Protein AF-A0A355C3H7-F1 (afdb_monomer)

Nearest PDB structures (foldseek):
  3t1u-assembly1_A  TM=9.530E-01  e=1.762E-12  Azotobacter vinelandii DJ
  7n3j-assembly1_A  TM=9.472E-01  e=4.004E-12  Escherichia coli K-12
  7rfd-assembly1_A  TM=9.559E-01  e=1.294E-11  Escherichia coli
  1vai-assembly2_B  TM=9.178E-01  e=6.788E-12  Escherichia coli
  8vri-assembly2_B  TM=9.455E-01  e=2.193E-11  Escherichia coli

pLDDT: mean 81.81, std 22.58, range [31.83, 98.75]

Foldseek 3Di:
DDDDDDDDDDDDDDDDDDDDDDDDDDDDDDDDDDDDDDDDDPPPDDPDPDPDPPDPPDWVVNVDPDDDFPDWDWDQDPVGIDIAGHRCVLVVQQVVQQVVCVVVCQQPQKDQPDDDPQFKTKIFAAHPVRDGGDWDQFTAARLQSPDFLAAQHKWFDADPDRRGTTGMMIGTNHGCRVPAHWDADPVGIDRHID

Solvent-accessible surface area (backbone atoms only — not comparable to full-atom values): 12604 Å² total; per-residue (Å²): 138,91,85,79,90,84,86,86,79,88,86,87,86,88,88,88,86,93,83,89,87,91,85,87,87,86,90,86,85,90,87,83,89,81,88,79,78,90,74,79,71,76,78,74,74,74,76,74,77,74,80,75,77,75,75,76,77,85,49,75,52,77,74,48,90,72,75,79,61,70,47,75,47,77,50,80,50,102,88,50,74,44,80,45,76,35,48,38,87,57,30,49,66,57,44,52,50,52,50,51,40,54,76,70,50,60,50,62,71,38,33,73,81,41,77,44,88,83,44,36,42,29,28,44,40,26,33,83,87,70,44,74,58,91,70,71,81,54,43,75,66,48,23,84,53,80,52,65,26,25,40,77,36,66,25,62,37,60,61,93,52,69,54,45,22,55,61,28,32,32,36,25,65,30,73,36,43,97,77,34,31,45,48,76,53,100,90,47,74,44,83,25,41,62

Sequence (194 aa):
MFLMRKTVTAALAALTLAACGGKPQAPDEGAPAVEPAAAEKPAAATPEPAPEPLPPPPTRADEFDWPQPTDAVRIATSKGEMIVELYGSKAPKSVANFLQYAADGHYDRTIFHRVVDGFVIQGGGYGVAFNERPTRPPVAYEGDNGLPNYRTTLAMARMRDPNSAAAQWYVNLRDNDESLDHYENDLGPRYGYT

Secondary structure (DSSP, 8-state):
--------------------------------------------PPPPPPPPPPPPPPPHHHHS-PPPPSEEEEEEETTEEEEEEE-TTT-HHHHHHHHHHHHTTTTTTEE--EEETTTEEEESSEETTSPBPPPPSPPPP-TTSS----TT-EEE---SSGGG--S-EEEESS--HHHHS-EEETTEEEP---

Mean predicted aligned error: 14.05 Å

Structure (mmCIF, N/CA/C/O backbone):
data_AF-A0A355C3H7-F1
#
_entry.id   AF-A0A355C3H7-F1
#
loop_
_atom_site.group_PDB
_atom_site.id
_atom_site.type_symbol
_atom_site.label_atom_id
_atom_site.label_alt_id
_atom_site.label_comp_id
_atom_site.label_asym_id
_atom_site.label_entity_id
_atom_site.label_seq_id
_atom_site.pdbx_PDB_ins_code
_atom_site.Cartn_x
_atom_site.Cartn_y
_atom_site.Cartn_z
_atom_site.occupancy
_atom_site.B_iso_or_equiv
_atom_site.auth_seq_id
_atom_site.auth_comp_id
_atom_site.auth_asym_id
_atom_site.auth_atom_id
_atom_site.pdbx_PDB_model_num
ATOM 1 N N . MET A 1 1 ? -5.774 -51.981 -31.016 1.00 46.91 1 MET A N 1
ATOM 2 C CA . MET A 1 1 ? -5.579 -52.801 -29.803 1.00 46.91 1 MET A CA 1
ATOM 3 C C . MET A 1 1 ? -6.723 -52.474 -28.851 1.00 46.91 1 MET A C 1
ATOM 5 O O . MET A 1 1 ? -6.777 -51.375 -28.321 1.00 46.91 1 MET A O 1
ATOM 9 N N . PHE A 1 2 ? -7.720 -53.358 -28.809 1.00 42.75 2 PHE A N 1
ATOM 10 C CA . PHE A 1 2 ? -8.944 -53.270 -28.001 1.00 42.75 2 PHE A CA 1
ATOM 11 C C . PHE A 1 2 ? -8.645 -53.677 -26.550 1.00 42.75 2 PHE A C 1
ATOM 13 O O . PHE A 1 2 ? -7.984 -54.695 -26.382 1.00 42.75 2 PHE A O 1
ATOM 20 N N . LEU A 1 3 ? -9.158 -52.946 -25.550 1.00 40.94 3 LEU A N 1
ATOM 21 C CA . LEU A 1 3 ? -9.518 -53.402 -24.183 1.00 40.94 3 LEU A CA 1
ATOM 22 C C . LEU A 1 3 ? -9.837 -52.152 -23.334 1.00 40.94 3 LEU A C 1
ATOM 24 O O . LEU A 1 3 ? -9.088 -51.191 -23.395 1.00 40.94 3 LEU A O 1
ATOM 28 N N . MET A 1 4 ? -10.829 -52.050 -22.453 1.00 42.44 4 MET A N 1
ATOM 29 C CA . MET A 1 4 ? -12.080 -52.758 -22.170 1.00 42.44 4 MET A CA 1
ATOM 30 C C . MET A 1 4 ? -12.761 -51.889 -21.101 1.00 42.44 4 MET A C 1
ATOM 32 O O . MET A 1 4 ? -12.111 -51.441 -20.157 1.00 42.44 4 MET A O 1
ATOM 36 N N . ARG A 1 5 ? -14.058 -51.621 -21.253 1.00 47.06 5 ARG A N 1
ATOM 37 C CA . ARG A 1 5 ? -14.877 -50.924 -20.251 1.00 47.06 5 ARG A CA 1
ATOM 38 C C . ARG A 1 5 ? -15.077 -51.839 -19.036 1.00 47.06 5 ARG A C 1
ATOM 40 O O . ARG A 1 5 ? -15.365 -53.018 -19.221 1.00 47.06 5 ARG A O 1
ATOM 47 N N . LYS A 1 6 ? -14.994 -51.301 -17.816 1.00 45.53 6 LYS A N 1
ATOM 48 C CA . LYS A 1 6 ? -15.500 -51.966 -16.603 1.00 45.53 6 LYS A CA 1
ATOM 49 C C . LYS A 1 6 ? -16.709 -51.204 -16.066 1.00 45.53 6 LYS A C 1
ATOM 51 O O . LYS A 1 6 ? -16.579 -50.142 -15.472 1.00 45.53 6 LYS A O 1
ATOM 56 N N . THR A 1 7 ? -17.880 -51.769 -16.325 1.00 44.38 7 THR A N 1
ATOM 57 C CA . THR A 1 7 ? -19.150 -51.520 -15.638 1.00 44.38 7 THR A CA 1
ATOM 58 C C . THR A 1 7 ? -19.185 -52.325 -14.338 1.00 44.38 7 THR A C 1
ATOM 60 O O . THR A 1 7 ? -18.804 -53.495 -14.349 1.00 44.38 7 THR A O 1
ATOM 63 N N . VAL A 1 8 ? -19.683 -51.743 -13.246 1.00 44.56 8 VAL A N 1
ATOM 64 C CA . VAL A 1 8 ? -20.106 -52.489 -12.049 1.00 44.56 8 VAL A CA 1
ATOM 65 C C . VAL A 1 8 ? -21.523 -52.046 -11.703 1.00 44.56 8 VAL A C 1
ATOM 67 O O . VAL A 1 8 ? -21.792 -50.857 -11.553 1.00 44.56 8 VAL A O 1
ATOM 70 N N . THR A 1 9 ? -22.423 -53.023 -11.631 1.00 35.91 9 THR A N 1
ATOM 71 C CA . THR A 1 9 ? -23.860 -52.874 -11.397 1.00 35.91 9 THR A CA 1
ATOM 72 C C . THR A 1 9 ? -24.225 -53.481 -10.039 1.00 35.91 9 THR A C 1
ATOM 74 O O . THR A 1 9 ? -23.781 -54.579 -9.732 1.00 35.91 9 THR A O 1
ATOM 77 N N . ALA A 1 10 ? -25.031 -52.721 -9.289 1.00 38.25 10 ALA A N 1
ATOM 78 C CA . ALA A 1 10 ? -26.052 -53.040 -8.276 1.00 38.25 10 ALA A CA 1
ATOM 79 C C . ALA A 1 10 ? -25.909 -54.224 -7.290 1.00 38.25 10 ALA A C 1
ATOM 81 O O . ALA A 1 10 ? -25.751 -55.376 -7.679 1.00 38.25 10 ALA A O 1
ATOM 82 N N . ALA A 1 11 ? -26.253 -53.946 -6.025 1.00 39.94 11 ALA A N 1
ATOM 83 C CA . ALA A 1 11 ? -27.058 -54.851 -5.203 1.00 39.94 11 ALA A CA 1
ATOM 84 C C . ALA A 1 11 ? -27.989 -54.043 -4.277 1.00 39.94 11 ALA A C 1
ATOM 86 O O . ALA A 1 11 ? -27.548 -53.187 -3.513 1.00 39.94 11 ALA A O 1
ATOM 87 N N . LEU A 1 12 ? -29.287 -54.319 -4.406 1.00 38.31 12 LEU A N 1
ATOM 88 C CA . LEU A 1 12 ? -30.413 -53.811 -3.626 1.00 38.31 12 LEU A CA 1
ATOM 89 C C . LEU A 1 12 ? -30.754 -54.858 -2.554 1.00 38.31 12 LEU A C 1
ATOM 91 O O . LEU A 1 12 ? -30.849 -56.038 -2.885 1.00 38.31 12 LEU A O 1
ATOM 95 N N . ALA A 1 13 ? -30.997 -54.448 -1.309 1.00 42.44 13 ALA A N 1
ATOM 96 C CA . ALA A 1 13 ? -31.642 -55.299 -0.311 1.00 42.44 13 ALA A CA 1
ATOM 97 C C . ALA A 1 13 ? -32.608 -54.459 0.533 1.00 42.44 13 ALA A C 1
ATOM 99 O O . ALA A 1 13 ? -32.196 -53.579 1.285 1.00 42.44 13 ALA A O 1
ATOM 100 N N . ALA A 1 14 ? -33.900 -54.733 0.365 1.00 43.31 14 ALA A N 1
ATOM 101 C CA . ALA A 1 14 ? -34.984 -54.252 1.207 1.00 43.31 14 ALA A CA 1
ATOM 102 C C . ALA A 1 14 ? -35.377 -55.364 2.190 1.00 43.31 14 ALA A C 1
ATOM 104 O O . ALA A 1 14 ? -35.464 -56.526 1.795 1.00 43.31 14 ALA A O 1
ATOM 105 N N . LEU A 1 15 ? -35.660 -55.003 3.442 1.00 43.44 15 LEU A N 1
ATOM 106 C CA . LEU A 1 15 ? -36.362 -55.862 4.392 1.00 43.44 15 LEU A CA 1
ATOM 107 C C . LEU A 1 15 ? -37.340 -55.005 5.206 1.00 43.44 15 LEU A C 1
ATOM 109 O O . LEU A 1 15 ? -36.946 -54.034 5.849 1.00 43.44 15 LEU A O 1
ATOM 113 N N . THR A 1 16 ? -38.619 -55.360 5.135 1.00 45.47 16 THR A N 1
ATOM 114 C CA . THR A 1 16 ? -39.752 -54.779 5.868 1.00 45.47 16 THR A CA 1
ATOM 115 C C . THR A 1 16 ? -40.322 -55.804 6.852 1.00 45.47 16 THR A C 1
ATOM 117 O O . THR A 1 16 ? -40.340 -56.988 6.539 1.00 45.47 16 THR A O 1
ATOM 120 N N . LEU A 1 17 ? -40.813 -55.333 8.010 1.00 38.81 17 LEU A N 1
ATOM 121 C CA . LEU A 1 17 ? -42.005 -55.773 8.781 1.00 38.81 17 LEU A CA 1
ATOM 122 C C . LEU A 1 17 ? -42.048 -54.885 10.057 1.00 38.81 17 LEU A C 1
ATOM 124 O O . LEU A 1 17 ? -41.058 -54.835 10.774 1.00 38.81 17 LEU A O 1
ATOM 128 N N . ALA A 1 18 ? -43.001 -53.970 10.280 1.00 42.97 18 ALA A N 1
ATOM 129 C CA . ALA A 1 18 ? -44.438 -54.082 10.600 1.00 42.97 18 ALA A CA 1
ATOM 130 C C . ALA A 1 18 ? -44.723 -53.956 12.117 1.00 42.97 18 ALA A C 1
ATOM 132 O O . ALA A 1 18 ? -44.302 -54.812 12.885 1.00 42.97 18 ALA A O 1
ATOM 133 N N . ALA A 1 19 ? -45.501 -52.938 12.524 1.00 35.28 19 ALA A N 1
ATOM 134 C CA . ALA A 1 19 ? -46.391 -52.983 13.696 1.00 35.28 19 ALA A CA 1
ATOM 135 C C . ALA A 1 19 ? -47.447 -51.848 13.671 1.00 35.28 19 ALA A C 1
ATOM 137 O O . ALA A 1 19 ? -47.130 -50.688 13.420 1.00 35.28 19 ALA A O 1
ATOM 138 N N . CYS A 1 20 ? -48.700 -52.251 13.913 1.00 35.78 20 CYS A N 1
ATOM 139 C CA . CYS A 1 20 ? -49.975 -51.515 14.010 1.00 35.78 20 CYS A CA 1
ATOM 140 C C . CYS A 1 20 ? -50.008 -50.537 15.212 1.00 35.78 20 CYS A C 1
ATOM 142 O O . CYS A 1 20 ? -49.194 -50.684 16.110 1.00 35.78 20 CYS A O 1
ATOM 144 N N . GLY A 1 21 ? -50.908 -49.566 15.407 1.00 33.75 21 GLY A N 1
ATOM 145 C CA . GLY A 1 21 ? -52.188 -49.163 14.816 1.00 33.75 21 GLY A CA 1
ATOM 146 C C . GLY A 1 21 ? -52.874 -48.146 15.767 1.00 33.75 21 GLY A C 1
ATOM 147 O O . GLY A 1 21 ? -52.474 -48.041 16.924 1.00 33.75 21 GLY A O 1
ATOM 148 N N . GLY A 1 22 ? -53.896 -47.411 15.298 1.00 32.53 22 GLY A N 1
ATOM 149 C CA . GLY A 1 22 ? -54.832 -46.650 16.156 1.00 32.53 22 GLY A CA 1
ATOM 150 C C . GLY A 1 22 ? -55.165 -45.210 15.712 1.00 32.53 22 GLY A C 1
ATOM 151 O O . GLY A 1 22 ? -54.348 -44.305 15.831 1.00 32.53 22 GLY A O 1
ATOM 152 N N . LYS A 1 23 ? -56.399 -44.993 15.245 1.00 33.97 23 LYS A N 1
ATOM 153 C CA . LYS A 1 23 ? -57.114 -43.712 15.018 1.00 33.97 23 LYS A CA 1
ATOM 154 C C . LYS A 1 23 ? -58.618 -43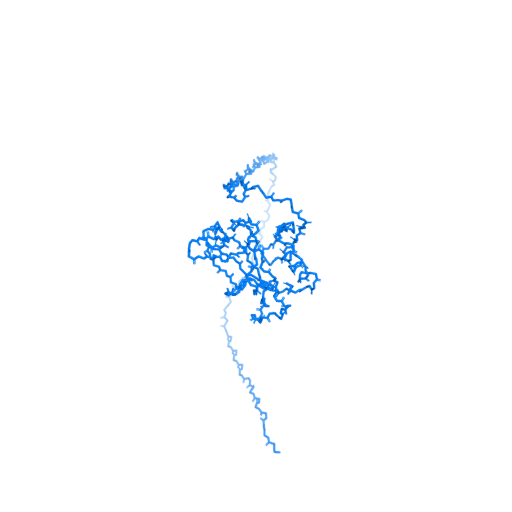.998 15.268 1.00 33.97 23 LYS A C 1
ATOM 156 O O . LYS A 1 23 ? -58.989 -45.166 15.167 1.00 33.97 23 LYS A O 1
ATOM 161 N N . PRO A 1 24 ? -59.521 -43.002 15.337 1.00 46.09 24 PRO A N 1
ATOM 162 C CA . PRO A 1 24 ? -59.685 -41.905 16.304 1.00 46.09 24 PRO A CA 1
ATOM 163 C C . PRO A 1 24 ? -61.119 -41.920 16.916 1.00 46.09 24 PRO A C 1
ATOM 165 O O . PRO A 1 24 ? -61.978 -42.652 16.429 1.00 46.09 24 PRO A O 1
ATOM 168 N N . GLN A 1 25 ? -61.441 -41.087 17.918 1.00 31.83 25 GLN A N 1
ATOM 169 C CA . GLN A 1 25 ? -62.851 -40.893 18.314 1.00 31.83 25 GLN A CA 1
ATOM 170 C C . GLN A 1 25 ? -63.147 -39.516 18.946 1.00 31.83 25 GLN A C 1
ATOM 172 O O . GLN A 1 25 ? -62.421 -39.061 19.824 1.00 31.83 25 GLN A O 1
ATOM 177 N N . ALA A 1 26 ? -64.235 -38.896 18.477 1.00 39.75 26 ALA A N 1
ATOM 178 C CA . ALA A 1 26 ? -65.083 -37.859 19.102 1.00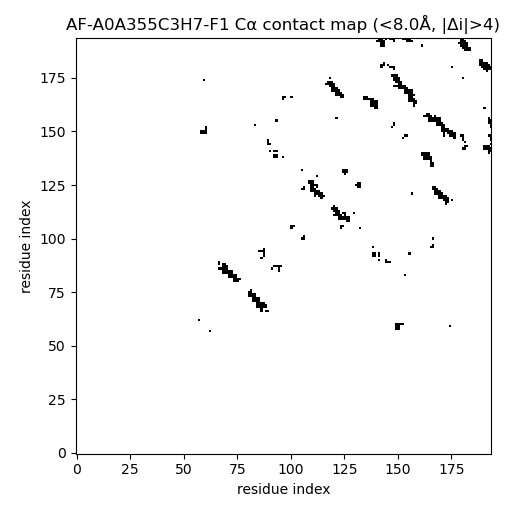 39.75 26 ALA A CA 1
ATOM 179 C C . ALA A 1 26 ? -66.531 -38.438 19.120 1.00 39.75 26 ALA A C 1
ATOM 181 O O . ALA A 1 26 ? -66.724 -39.419 18.385 1.00 39.75 26 ALA A O 1
ATOM 182 N N . PRO A 1 27 ? -67.532 -37.977 19.918 1.00 52.53 27 PRO A N 1
ATOM 183 C CA . PRO A 1 27 ? -68.096 -36.603 20.047 1.00 52.53 27 PRO A CA 1
ATOM 184 C C . PRO A 1 27 ? -68.345 -36.215 21.549 1.00 52.53 27 PRO A C 1
ATOM 186 O O . PRO A 1 27 ? -67.882 -36.954 22.408 1.00 52.53 27 PRO A O 1
ATOM 189 N N . ASP A 1 28 ? -68.926 -35.097 22.023 1.00 37.41 28 ASP A N 1
ATOM 190 C CA . ASP A 1 28 ? -70.215 -34.443 21.719 1.00 37.41 28 ASP A CA 1
ATOM 191 C C . ASP A 1 28 ? -70.418 -33.118 22.533 1.00 37.41 28 ASP A C 1
ATOM 193 O O . ASP A 1 28 ? -69.716 -32.858 23.509 1.00 37.41 28 ASP A O 1
ATOM 197 N N . GLU A 1 29 ? -71.385 -32.324 22.065 1.00 36.28 29 GLU A N 1
ATOM 198 C CA . GLU A 1 29 ? -72.060 -31.051 22.419 1.00 36.28 29 GLU A CA 1
ATOM 199 C C . GLU A 1 29 ? -72.005 -30.359 23.822 1.00 36.28 29 GLU A C 1
ATOM 201 O O . GLU A 1 29 ? -72.301 -30.938 24.860 1.00 36.28 29 GLU A O 1
ATOM 206 N N . GLY A 1 30 ? -71.808 -29.019 23.800 1.00 36.41 30 GLY A N 1
ATOM 207 C CA . GLY A 1 30 ? -72.821 -28.007 24.199 1.00 36.41 30 GLY A CA 1
ATOM 208 C C . GLY A 1 30 ? -72.931 -27.463 25.647 1.00 36.41 30 GLY A C 1
ATOM 209 O O . GLY A 1 30 ? -73.524 -28.112 26.497 1.00 36.41 30 GLY A O 1
ATOM 210 N N . ALA A 1 31 ? -72.542 -26.189 25.877 1.00 43.34 31 ALA A N 1
ATOM 211 C CA . ALA A 1 31 ? -73.228 -25.196 26.751 1.00 43.34 31 ALA A CA 1
ATOM 212 C C . ALA A 1 31 ? -72.600 -23.769 26.629 1.00 43.34 31 ALA A C 1
ATOM 214 O O . ALA A 1 31 ? -71.437 -23.670 26.238 1.00 43.34 31 ALA A O 1
ATOM 215 N N . PRO A 1 32 ? -73.334 -22.661 26.910 1.00 47.03 32 PRO A N 1
ATOM 216 C CA . PRO A 1 32 ? -73.099 -21.352 26.282 1.00 47.03 32 PRO A CA 1
ATOM 217 C C . PRO A 1 32 ? -72.370 -20.279 27.128 1.00 47.03 32 PRO A C 1
ATOM 219 O O . PRO A 1 32 ? -72.363 -20.317 28.352 1.00 47.03 32 PRO A O 1
ATOM 222 N N . ALA A 1 33 ? -71.834 -19.294 26.391 1.00 47.22 33 ALA A N 1
ATOM 223 C CA . ALA A 1 33 ? -71.613 -17.864 26.670 1.00 47.22 33 ALA A CA 1
ATOM 224 C C . ALA A 1 33 ? -71.171 -17.388 28.071 1.00 47.22 33 ALA A C 1
ATOM 226 O O . ALA A 1 33 ? -71.986 -17.297 28.982 1.00 47.22 33 ALA A O 1
ATOM 227 N N . VAL A 1 34 ? -69.949 -16.837 28.142 1.00 43.94 34 VAL A N 1
ATOM 228 C CA . VAL A 1 34 ? -69.668 -15.585 28.872 1.00 43.94 34 VAL A CA 1
ATOM 229 C C . VAL A 1 34 ? -68.579 -14.823 28.111 1.00 43.94 34 VAL A C 1
ATOM 231 O O . VAL A 1 34 ? -67.447 -15.288 28.009 1.00 43.94 34 VAL A O 1
ATOM 234 N N . GLU A 1 35 ? -68.913 -13.656 27.570 1.00 51.81 35 GLU A N 1
ATOM 235 C CA . GLU A 1 35 ? -67.919 -12.654 27.182 1.00 51.81 35 GLU A CA 1
ATOM 236 C C . GLU A 1 35 ? -67.604 -11.823 28.434 1.00 51.81 35 GLU A C 1
ATOM 238 O O . GLU A 1 35 ? -68.534 -11.352 29.098 1.00 51.81 35 GLU A O 1
ATOM 243 N N . PRO A 1 36 ? -66.324 -11.639 28.791 1.00 43.66 36 PRO A N 1
ATOM 244 C CA . PRO A 1 36 ? -65.980 -10.344 29.347 1.00 43.66 36 PRO A CA 1
ATOM 245 C C . PRO A 1 36 ? -64.686 -9.774 28.767 1.00 43.66 36 PRO A C 1
ATOM 247 O O . PRO A 1 36 ? -63.656 -10.436 28.694 1.00 43.66 36 PRO A O 1
ATOM 250 N N . ALA A 1 37 ? -64.800 -8.486 28.452 1.00 43.62 37 ALA A N 1
ATOM 251 C CA . ALA A 1 37 ? -63.790 -7.445 28.559 1.00 43.62 37 ALA A CA 1
ATOM 252 C C . ALA A 1 37 ? -62.426 -7.724 27.914 1.00 43.62 37 ALA A C 1
ATOM 254 O O . ALA A 1 37 ? -61.570 -8.429 28.446 1.00 43.62 37 ALA A O 1
ATOM 255 N N . ALA A 1 38 ? -62.195 -7.017 26.806 1.00 49.88 38 ALA A N 1
ATOM 256 C CA . ALA A 1 38 ? -60.873 -6.719 26.286 1.00 49.88 38 ALA A CA 1
ATOM 257 C C . ALA A 1 38 ? -59.935 -6.273 27.422 1.00 49.88 38 ALA A C 1
ATOM 259 O O . ALA A 1 38 ? -60.038 -5.161 27.940 1.00 49.88 38 ALA A O 1
ATOM 260 N N . ALA A 1 39 ? -59.015 -7.156 27.802 1.00 47.72 39 ALA A N 1
ATOM 261 C CA . ALA A 1 39 ? -57.828 -6.774 28.537 1.00 47.72 39 ALA A CA 1
ATOM 262 C C . ALA A 1 39 ? -56.899 -6.075 27.543 1.00 47.72 39 ALA A C 1
ATOM 264 O O . ALA A 1 39 ? -56.347 -6.700 26.633 1.00 47.72 39 ALA A O 1
ATOM 265 N N . GLU A 1 40 ? -56.763 -4.763 27.695 1.00 47.53 40 GLU A N 1
ATOM 266 C CA . GLU A 1 40 ? -55.748 -3.991 26.999 1.00 47.53 40 GLU A CA 1
ATOM 267 C C . GLU A 1 40 ? -54.378 -4.558 27.399 1.00 47.53 40 GLU A C 1
ATOM 269 O O . GLU A 1 40 ? -53.976 -4.538 28.565 1.00 47.53 40 GLU A O 1
ATOM 274 N N . LYS A 1 41 ? -53.699 -5.174 26.426 1.00 48.81 41 LYS A N 1
ATOM 275 C CA . LYS A 1 41 ? -52.342 -5.701 26.572 1.00 48.81 41 LYS A CA 1
ATOM 276 C C . LYS A 1 41 ? -51.463 -4.564 27.114 1.00 48.81 41 LYS A C 1
ATOM 278 O O . LYS A 1 41 ? -51.485 -3.492 26.509 1.00 48.81 41 LYS A O 1
ATOM 283 N N . PRO A 1 42 ? -50.676 -4.764 28.189 1.00 50.16 42 PRO A N 1
ATOM 284 C CA . PRO A 1 42 ? -49.760 -3.728 28.633 1.00 50.16 42 PRO A CA 1
ATOM 285 C C . PRO A 1 42 ? -48.862 -3.379 27.451 1.00 50.16 42 PRO A C 1
ATOM 287 O O . PRO A 1 42 ? -48.289 -4.280 26.827 1.00 50.16 42 PRO A O 1
ATOM 290 N N . ALA A 1 43 ? -48.802 -2.090 27.110 1.00 56.56 43 ALA A N 1
ATOM 291 C CA . ALA A 1 43 ? -47.865 -1.584 26.127 1.00 56.56 43 ALA A CA 1
ATOM 292 C C . ALA A 1 43 ? -46.488 -2.127 26.510 1.00 56.56 43 ALA A C 1
ATOM 294 O O . ALA A 1 43 ?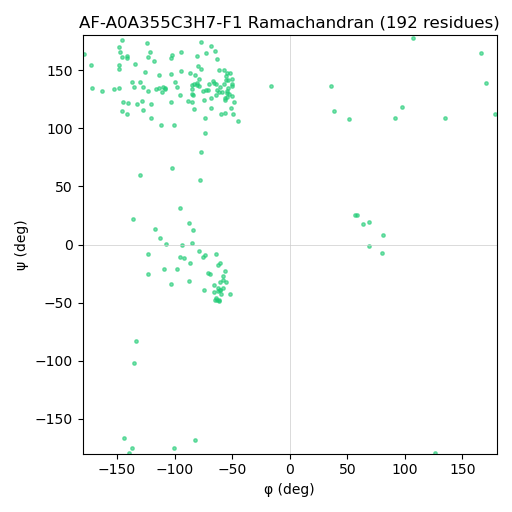 -45.965 -1.824 27.583 1.00 56.56 43 ALA A O 1
ATOM 295 N N . ALA A 1 44 ? -45.958 -3.014 25.667 1.00 56.69 44 ALA A N 1
ATOM 296 C CA . ALA A 1 44 ? -44.598 -3.481 25.807 1.00 56.69 44 ALA A CA 1
ATOM 297 C C . ALA A 1 44 ? -43.736 -2.223 25.792 1.00 56.69 44 ALA A C 1
ATOM 299 O O . ALA A 1 44 ? -43.723 -1.505 24.792 1.00 56.69 44 ALA A O 1
ATOM 300 N N . ALA A 1 45 ? -43.095 -1.928 26.922 1.00 57.41 45 ALA A N 1
ATOM 301 C CA . ALA A 1 45 ? -42.054 -0.927 26.961 1.00 57.41 45 ALA A CA 1
ATOM 302 C C . ALA A 1 45 ? -41.082 -1.287 25.839 1.00 57.41 45 ALA A C 1
ATOM 304 O O . ALA A 1 45 ? -40.546 -2.400 25.809 1.00 57.41 45 ALA A O 1
ATOM 305 N N . THR A 1 46 ? -40.944 -0.387 24.869 1.00 56.62 46 THR A N 1
ATOM 306 C CA . THR A 1 46 ? -39.906 -0.479 23.852 1.00 56.62 46 THR A CA 1
ATOM 307 C C . THR A 1 46 ? -38.601 -0.740 24.599 1.00 56.62 46 THR A C 1
ATOM 309 O O . THR A 1 46 ? -38.300 0.036 25.511 1.00 56.62 46 THR A O 1
ATOM 312 N N . PRO A 1 47 ? -37.865 -1.831 24.314 1.00 64.12 47 PRO A N 1
ATOM 313 C CA . PRO A 1 47 ? -36.572 -2.021 24.942 1.00 64.12 47 PRO A CA 1
ATOM 314 C C . PRO A 1 47 ? -35.743 -0.779 24.631 1.00 64.12 47 PRO A C 1
ATOM 316 O O . PRO A 1 47 ? -35.624 -0.381 23.469 1.00 64.12 47 PRO A O 1
ATOM 319 N N . GLU A 1 48 ? -35.253 -0.134 25.686 1.00 60.47 48 GLU A N 1
ATOM 320 C CA . GLU A 1 48 ? -34.279 0.938 25.568 1.00 60.47 48 GLU A CA 1
ATOM 321 C C . GLU A 1 48 ? -33.143 0.418 24.673 1.00 60.47 48 GLU A C 1
ATOM 323 O O . GLU A 1 48 ? -32.684 -0.714 24.887 1.00 60.47 48 GLU A O 1
ATOM 328 N N . PRO A 1 49 ? -32.758 1.149 23.610 1.00 69.88 49 PRO A N 1
ATOM 329 C CA . PRO A 1 49 ? -31.684 0.704 22.738 1.00 69.88 49 PRO A CA 1
ATOM 330 C C . PRO A 1 49 ? -30.456 0.433 23.606 1.00 69.88 49 PRO A C 1
ATOM 332 O O . PRO A 1 49 ? -30.097 1.251 24.453 1.00 69.88 49 PRO A O 1
ATOM 335 N N . ALA A 1 50 ? -29.849 -0.744 23.431 1.00 73.38 50 ALA A N 1
ATOM 336 C CA . ALA A 1 50 ? -28.607 -1.072 24.115 1.00 73.38 50 ALA A CA 1
ATOM 337 C C . ALA A 1 50 ? -27.608 0.081 23.899 1.00 73.38 50 ALA A C 1
ATOM 339 O O . ALA A 1 50 ? -27.552 0.602 22.781 1.00 73.38 50 ALA A O 1
ATOM 340 N N . PRO A 1 51 ? -26.851 0.494 24.933 1.00 73.56 51 PRO A N 1
ATOM 341 C CA . PRO A 1 51 ? -25.898 1.583 24.788 1.00 73.56 51 PRO A CA 1
ATOM 342 C C . PRO A 1 51 ? -24.960 1.257 23.627 1.00 73.56 51 PRO A C 1
ATOM 344 O O . PRO A 1 51 ? -24.396 0.158 23.577 1.00 73.56 51 PRO A O 1
ATOM 347 N N . GLU A 1 52 ? -24.839 2.185 22.677 1.00 73.75 52 GLU A N 1
ATOM 348 C CA . GLU A 1 52 ? -23.899 2.030 21.573 1.00 73.75 52 GLU A CA 1
ATOM 349 C C . GLU A 1 52 ? -22.504 1.765 22.160 1.00 73.75 52 GLU A C 1
ATOM 351 O O . GLU A 1 52 ? -22.122 2.411 23.146 1.00 73.75 52 GLU A O 1
ATOM 356 N N . PRO A 1 53 ? -21.753 0.781 21.630 1.00 78.75 53 PRO A N 1
ATOM 357 C CA . PRO A 1 53 ? -20.406 0.524 22.109 1.00 78.75 53 PRO A CA 1
ATOM 358 C C . PRO A 1 53 ? -19.605 1.821 22.015 1.00 78.75 53 PRO A C 1
ATOM 360 O O . PRO A 1 53 ? -19.652 2.504 20.991 1.00 78.75 53 PRO A O 1
ATOM 363 N N . LEU A 1 54 ? -18.896 2.161 23.097 1.00 70.19 54 LEU A N 1
ATOM 364 C CA . LEU A 1 54 ? -18.062 3.358 23.134 1.00 70.19 54 LEU A CA 1
ATOM 365 C C . LEU A 1 54 ? -17.166 3.385 21.890 1.00 70.19 54 LEU A C 1
ATOM 367 O O . LEU A 1 54 ? -16.612 2.334 21.534 1.00 70.19 54 LEU A O 1
ATOM 371 N N . PRO A 1 55 ? -17.016 4.550 21.232 1.00 73.31 55 PRO A N 1
ATOM 372 C CA . PRO A 1 55 ? -16.096 4.660 20.116 1.00 73.31 55 PRO A CA 1
ATOM 373 C C . PRO A 1 55 ? -14.714 4.177 20.577 1.00 73.31 55 PRO A C 1
ATOM 375 O O . PRO A 1 55 ? -14.338 4.409 21.735 1.00 73.31 55 PRO A O 1
ATOM 378 N N . PRO A 1 56 ? -13.965 3.464 19.719 1.00 72.62 56 PRO A N 1
ATOM 379 C CA . PRO A 1 56 ? -12.612 3.064 20.066 1.00 72.62 56 PRO A CA 1
ATOM 380 C C . PRO A 1 56 ? -11.797 4.308 20.456 1.00 72.62 56 PRO A C 1
ATOM 382 O O . PRO A 1 56 ? -12.061 5.394 19.932 1.00 72.62 56 PRO A O 1
ATOM 385 N N . PRO A 1 57 ? -10.828 4.179 21.381 1.00 76.12 57 PRO A N 1
ATOM 386 C CA . PRO A 1 57 ? -9.968 5.301 21.735 1.00 76.12 57 PRO A CA 1
ATOM 387 C C . PRO A 1 57 ? -9.282 5.851 20.473 1.00 76.12 57 PRO A C 1
ATOM 389 O O . PRO A 1 57 ? -8.958 5.050 19.585 1.00 76.12 57 PRO A O 1
ATOM 392 N N . PRO A 1 58 ? -9.056 7.178 20.394 1.00 78.12 58 PRO A N 1
ATOM 393 C CA . PRO A 1 58 ? -8.346 7.776 19.274 1.00 78.12 58 PRO A CA 1
ATOM 394 C C . PRO A 1 58 ? -6.974 7.117 19.116 1.00 78.12 58 PRO A C 1
ATOM 396 O O . PRO A 1 58 ? -6.310 6.736 20.084 1.00 78.12 58 PRO A O 1
ATOM 399 N N . THR A 1 59 ? -6.591 6.930 17.867 1.00 84.31 59 THR A N 1
ATOM 400 C CA . THR A 1 59 ? -5.322 6.360 17.428 1.00 84.31 59 THR A CA 1
ATOM 401 C C . THR A 1 59 ? -4.314 7.474 17.148 1.00 84.31 59 THR A C 1
ATOM 403 O O . THR A 1 59 ? -4.692 8.629 16.965 1.00 84.31 59 THR A O 1
ATOM 406 N N . ARG A 1 60 ? -3.021 7.142 17.025 1.00 91.38 60 ARG A N 1
ATOM 407 C CA . ARG A 1 60 ? -2.018 8.119 16.560 1.00 91.38 60 ARG A CA 1
ATOM 408 C C . ARG A 1 60 ? -2.338 8.690 15.178 1.00 91.38 60 ARG A C 1
ATOM 410 O O . ARG A 1 60 ? -1.939 9.811 14.882 1.00 91.38 60 ARG A O 1
ATOM 417 N N . ALA A 1 61 ? -3.061 7.940 14.345 1.00 90.25 61 ALA A N 1
ATOM 418 C CA . ALA A 1 61 ? -3.548 8.437 13.066 1.00 90.25 61 ALA A CA 1
ATOM 419 C C . ALA A 1 61 ? -4.582 9.559 13.242 1.00 90.25 61 ALA A C 1
ATOM 421 O O . ALA A 1 61 ? -4.555 10.501 12.463 1.00 90.25 61 ALA A O 1
ATOM 422 N N . ASP A 1 62 ? -5.429 9.517 14.273 1.00 89.56 62 ASP A N 1
ATOM 423 C CA . ASP A 1 62 ? -6.440 10.559 14.521 1.00 89.56 62 ASP A CA 1
ATOM 424 C C . ASP A 1 62 ? -5.823 11.884 15.001 1.00 89.56 62 ASP A C 1
ATOM 426 O O . ASP A 1 62 ? -6.412 12.949 14.828 1.00 89.56 62 ASP A O 1
ATOM 430 N N . GLU A 1 63 ? -4.630 11.828 15.596 1.00 91.81 63 GLU A N 1
ATOM 431 C CA . GLU A 1 63 ? -3.902 12.999 16.104 1.00 91.81 63 GLU A CA 1
ATOM 432 C C . GLU A 1 63 ? -2.874 13.557 15.104 1.00 91.81 63 GLU A C 1
ATOM 434 O O . GLU A 1 63 ? -2.320 14.637 15.320 1.00 91.81 63 GLU A O 1
ATOM 439 N N . PHE A 1 64 ? -2.586 12.828 14.023 1.00 94.06 64 PHE A N 1
ATOM 440 C CA . PHE A 1 64 ? -1.591 13.226 13.034 1.00 94.06 64 PHE A CA 1
ATOM 441 C C . PHE A 1 64 ? -2.153 14.261 12.051 1.00 94.06 64 PHE A C 1
ATOM 443 O O . PHE A 1 64 ? -3.264 14.122 11.542 1.00 94.06 64 PHE A O 1
ATOM 450 N N . ASP A 1 65 ? -1.357 15.286 11.740 1.00 95.31 65 ASP A N 1
ATOM 451 C CA . ASP A 1 65 ? -1.703 16.321 10.759 1.00 95.31 65 ASP A CA 1
ATOM 452 C C . ASP A 1 65 ? -1.520 15.787 9.327 1.00 95.31 65 ASP A C 1
ATOM 454 O O . ASP A 1 65 ? -0.491 15.994 8.674 1.00 95.31 65 ASP A O 1
ATOM 458 N N . TRP A 1 66 ? -2.502 15.011 8.859 1.00 94.81 66 TRP A N 1
ATOM 459 C CA . TRP A 1 66 ? -2.487 14.437 7.517 1.00 94.81 66 TRP A CA 1
ATOM 460 C C . TRP A 1 66 ? -2.572 15.529 6.440 1.00 94.81 66 TRP A C 1
ATOM 462 O O . TRP A 1 66 ? -3.366 16.469 6.552 1.00 94.81 66 TRP A O 1
ATOM 472 N N . PRO A 1 67 ? -1.806 15.405 5.338 1.00 95.75 67 PRO A N 1
ATOM 473 C CA . PRO A 1 67 ? -2.006 16.275 4.189 1.00 95.75 67 PRO A CA 1
ATOM 474 C C . PRO A 1 67 ? -3.404 16.050 3.604 1.00 95.75 67 PRO A C 1
ATOM 476 O O . PRO A 1 67 ? -4.007 14.995 3.773 1.00 95.75 67 PRO A O 1
ATOM 479 N N . GLN A 1 68 ? -3.909 17.022 2.847 1.00 96.56 68 GLN A N 1
ATOM 480 C CA . GLN A 1 68 ? -5.186 16.841 2.159 1.00 96.56 68 GLN A CA 1
ATOM 481 C C . GLN A 1 68 ? -5.096 15.676 1.154 1.00 96.56 68 GLN A C 1
ATOM 483 O O . GLN A 1 68 ? -4.138 15.639 0.365 1.00 96.56 68 GLN A O 1
ATOM 488 N N . PRO A 1 69 ? -6.059 14.737 1.163 1.00 97.19 69 PRO A N 1
ATOM 489 C CA . PRO A 1 69 ? -6.069 13.635 0.215 1.00 97.19 69 PRO A CA 1
ATOM 490 C C . PRO A 1 69 ? -6.305 14.157 -1.203 1.00 97.19 69 PRO A C 1
ATOM 492 O O . PRO A 1 69 ? -7.084 15.084 -1.425 1.00 97.19 69 PRO A O 1
ATOM 495 N N . THR A 1 70 ? -5.608 13.570 -2.174 1.00 97.81 70 THR A N 1
ATOM 496 C CA . THR A 1 70 ? -5.785 13.902 -3.596 1.00 97.81 70 THR A CA 1
ATOM 497 C C . THR A 1 70 ? -6.882 13.066 -4.231 1.00 97.81 70 THR A C 1
ATOM 499 O O . THR A 1 70 ? -7.573 13.541 -5.127 1.00 97.81 70 THR A O 1
ATOM 502 N N . ASP A 1 71 ? -7.050 11.834 -3.749 1.00 96.88 71 ASP A N 1
ATOM 503 C CA . ASP A 1 71 ? -7.974 10.847 -4.289 1.00 96.88 71 ASP A CA 1
ATOM 504 C C . ASP A 1 71 ? -8.553 9.993 -3.156 1.00 96.88 71 ASP A C 1
ATOM 506 O O . ASP A 1 71 ? -7.981 9.895 -2.070 1.00 96.88 71 ASP A O 1
ATOM 510 N N . ALA A 1 72 ? -9.672 9.326 -3.429 1.00 97.19 72 ALA A N 1
ATOM 511 C CA . ALA A 1 72 ? -10.233 8.308 -2.553 1.00 97.19 72 ALA A CA 1
ATOM 512 C C . ALA A 1 72 ? -10.697 7.107 -3.378 1.00 97.19 72 ALA A C 1
ATOM 514 O O . ALA A 1 72 ? -11.280 7.256 -4.455 1.00 97.19 72 ALA A O 1
ATOM 515 N N . VAL A 1 73 ? -10.457 5.905 -2.864 1.00 97.56 73 VAL A N 1
ATOM 516 C CA . VAL A 1 73 ? -10.833 4.646 -3.509 1.00 97.56 73 VAL A CA 1
ATOM 517 C C . VAL A 1 73 ? -11.666 3.790 -2.570 1.00 97.56 73 VAL A C 1
ATOM 519 O O . VAL A 1 73 ? -11.478 3.796 -1.356 1.00 97.56 73 VAL A O 1
ATOM 522 N N . ARG A 1 74 ? -12.576 3.003 -3.145 1.00 98.12 74 ARG A N 1
ATOM 523 C CA . ARG A 1 74 ? -13.329 1.986 -2.410 1.00 98.12 74 ARG A CA 1
ATOM 524 C C . ARG A 1 74 ? -12.764 0.607 -2.715 1.00 98.12 74 ARG A C 1
ATOM 526 O O . ARG A 1 74 ? -12.778 0.172 -3.864 1.00 98.12 74 ARG A O 1
ATOM 533 N N . ILE A 1 75 ? -12.343 -0.102 -1.675 1.00 97.88 75 ILE A N 1
ATOM 534 C CA . ILE A 1 75 ? -11.929 -1.502 -1.746 1.00 97.88 75 ILE A CA 1
ATOM 535 C C . ILE A 1 75 ? -13.092 -2.356 -1.239 1.00 97.88 75 ILE A C 1
ATOM 537 O O . ILE A 1 75 ? -13.344 -2.440 -0.036 1.00 97.88 75 ILE A O 1
ATOM 541 N N . ALA A 1 76 ? -13.821 -2.982 -2.163 1.00 98.06 76 ALA A N 1
ATOM 542 C CA . ALA A 1 76 ? -14.909 -3.896 -1.832 1.00 98.06 76 ALA A CA 1
ATOM 543 C C . ALA A 1 76 ? -14.362 -5.305 -1.572 1.00 98.06 76 ALA A C 1
ATOM 545 O O . ALA A 1 76 ? -13.716 -5.908 -2.431 1.00 98.06 76 ALA A O 1
ATOM 546 N N . THR A 1 77 ? -14.635 -5.849 -0.388 1.00 97.75 77 THR A N 1
ATOM 547 C CA . THR A 1 77 ? -14.191 -7.188 0.012 1.00 97.75 77 THR A CA 1
ATOM 548 C C . THR A 1 77 ? -15.383 -8.073 0.365 1.00 97.75 77 THR A C 1
ATOM 550 O O . THR A 1 77 ? -16.485 -7.601 0.637 1.00 97.75 77 THR A O 1
ATOM 553 N N . SER A 1 78 ? -15.151 -9.384 0.458 1.00 97.62 78 SER A N 1
ATOM 554 C CA . SER A 1 78 ? -16.159 -10.328 0.973 1.00 97.62 78 SER A CA 1
ATOM 555 C C . SER A 1 78 ? -16.540 -10.109 2.448 1.00 97.62 78 SER A C 1
ATOM 557 O O . SER A 1 78 ? -17.461 -10.759 2.940 1.00 97.62 78 SER A O 1
ATOM 559 N N . LYS A 1 79 ? -15.826 -9.233 3.167 1.00 97.00 79 LYS A N 1
ATOM 560 C CA . LYS A 1 79 ? -16.039 -8.913 4.586 1.00 97.00 79 LYS A CA 1
ATOM 561 C C . LYS A 1 79 ? -16.533 -7.485 4.817 1.00 97.00 79 LYS A C 1
ATOM 563 O O . LYS A 1 79 ? -16.664 -7.084 5.967 1.00 97.00 79 LYS A O 1
ATOM 568 N N . GLY A 1 80 ? -16.827 -6.746 3.751 1.00 97.31 80 GLY A N 1
ATOM 569 C CA . GLY A 1 80 ? -17.241 -5.351 3.819 1.00 97.31 80 GLY A CA 1
ATOM 570 C C . GLY A 1 80 ? -16.383 -4.455 2.941 1.00 97.31 80 GLY A C 1
ATOM 571 O O . GLY A 1 80 ? -15.472 -4.910 2.242 1.00 97.31 80 GLY A O 1
ATOM 572 N N . GLU A 1 81 ? -16.705 -3.173 2.969 1.00 96.94 81 GLU A N 1
ATOM 573 C CA . GLU A 1 81 ? -16.045 -2.152 2.168 1.00 96.94 81 GLU A CA 1
ATOM 574 C C . GLU A 1 81 ? -15.082 -1.340 3.029 1.00 96.94 81 GLU A C 1
ATOM 576 O O . GLU A 1 81 ? -15.334 -1.100 4.209 1.00 96.94 81 GLU A O 1
ATOM 581 N N . MET A 1 82 ? -13.983 -0.907 2.419 1.00 95.50 82 MET A N 1
ATOM 582 C CA . MET A 1 82 ? -13.046 0.039 3.013 1.00 95.50 82 MET A CA 1
ATOM 583 C C . MET A 1 82 ? -12.918 1.233 2.076 1.00 95.50 82 MET A C 1
ATOM 585 O O . MET A 1 82 ? -12.735 1.051 0.869 1.00 95.50 82 MET A O 1
ATOM 589 N N . ILE A 1 83 ? -13.015 2.439 2.624 1.00 97.38 83 ILE A N 1
ATOM 590 C CA . ILE A 1 83 ? -12.671 3.666 1.908 1.00 97.38 83 ILE A CA 1
ATOM 591 C C . ILE A 1 83 ? -11.234 4.008 2.272 1.00 97.38 83 ILE A C 1
ATOM 593 O O . ILE A 1 83 ? -10.887 4.019 3.450 1.00 97.38 83 ILE A O 1
ATOM 597 N N . VAL A 1 84 ? -10.405 4.232 1.260 1.00 97.06 84 VAL A N 1
ATOM 598 C CA . VAL A 1 84 ? -8.997 4.584 1.428 1.00 97.06 84 VAL A CA 1
ATOM 599 C C . VAL A 1 84 ? -8.768 5.934 0.778 1.00 97.06 84 VAL A C 1
ATOM 601 O O . VAL A 1 84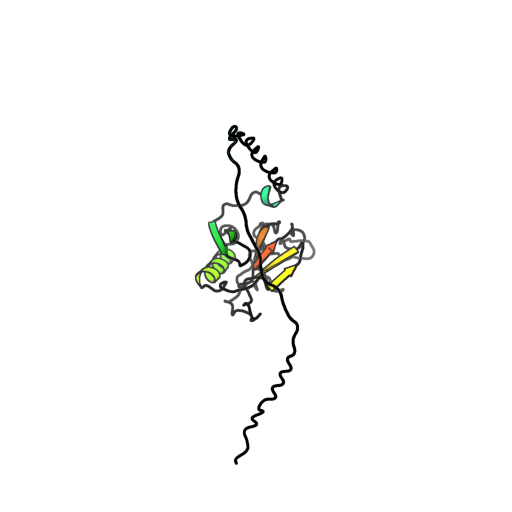 ? -8.995 6.100 -0.420 1.00 97.06 84 VAL A O 1
ATOM 604 N N . GLU A 1 85 ? -8.315 6.882 1.580 1.00 97.44 85 GLU A N 1
ATOM 605 C CA . GLU A 1 85 ? -7.848 8.184 1.127 1.00 97.44 85 GLU A CA 1
ATOM 606 C C . GLU A 1 85 ? -6.377 8.081 0.709 1.00 97.44 85 GLU A C 1
ATOM 608 O O . GLU A 1 85 ? -5.579 7.405 1.359 1.00 97.44 85 GLU A O 1
ATOM 613 N N . LEU A 1 86 ? -6.027 8.707 -0.414 1.00 98.06 86 LEU A N 1
ATOM 614 C CA . LEU A 1 86 ? -4.702 8.626 -1.020 1.00 98.06 86 LEU A CA 1
ATOM 615 C C . LEU A 1 86 ? -4.031 10.000 -1.011 1.00 98.06 86 LEU A C 1
ATOM 617 O O . LEU A 1 86 ? -4.616 11.006 -1.413 1.00 98.06 86 LEU A O 1
ATOM 621 N N . TYR A 1 87 ? -2.765 10.031 -0.604 1.00 97.69 87 TYR A N 1
ATOM 622 C CA . TYR A 1 87 ? -1.996 11.263 -0.424 1.00 97.69 87 TYR A CA 1
ATOM 623 C C . TYR A 1 87 ? -1.025 11.503 -1.588 1.00 97.69 87 TYR A C 1
ATOM 625 O O . TYR A 1 87 ? 0.196 11.490 -1.421 1.00 97.69 87 TYR A O 1
ATOM 633 N N . GLY A 1 88 ? -1.553 11.746 -2.793 1.00 97.44 88 GLY A N 1
ATOM 634 C CA . GLY A 1 88 ? -0.748 11.919 -4.010 1.00 97.44 88 GLY A CA 1
ATOM 635 C C . GLY A 1 88 ? 0.201 13.122 -3.984 1.00 97.44 88 GLY A C 1
ATOM 636 O O . GLY A 1 88 ? 1.173 13.151 -4.730 1.00 97.44 88 GLY A O 1
ATOM 637 N N . SER A 1 89 ? -0.016 14.092 -3.091 1.00 97.38 89 SER A N 1
ATOM 638 C CA . SER A 1 89 ? 0.921 15.199 -2.855 1.00 97.38 89 SER A CA 1
ATOM 639 C C . SER A 1 89 ? 2.222 14.756 -2.171 1.00 97.38 89 SER A C 1
ATOM 641 O O . SER A 1 89 ? 3.249 15.414 -2.332 1.00 97.38 89 SER A O 1
ATOM 643 N N . LYS A 1 90 ? 2.187 13.646 -1.421 1.00 97.44 90 LYS A N 1
ATOM 644 C CA . LYS A 1 90 ? 3.331 13.060 -0.706 1.00 97.44 90 LYS A CA 1
ATOM 645 C C . LYS A 1 90 ? 3.909 11.836 -1.411 1.00 97.44 90 LYS A C 1
ATOM 647 O O . LYS A 1 90 ? 5.120 11.654 -1.379 1.00 97.44 90 LYS A O 1
ATOM 652 N N . ALA A 1 91 ? 3.067 11.037 -2.065 1.00 97.69 91 ALA A N 1
ATOM 653 C CA . ALA A 1 91 ? 3.466 9.810 -2.754 1.00 97.69 91 ALA A CA 1
ATOM 654 C C . ALA A 1 91 ? 2.920 9.753 -4.200 1.00 97.69 91 ALA A C 1
ATOM 656 O O . ALA A 1 91 ? 2.126 8.866 -4.536 1.00 97.69 91 ALA A O 1
ATOM 657 N N . PRO A 1 92 ? 3.274 10.719 -5.073 1.00 98.00 92 PRO A N 1
ATOM 658 C CA . PRO A 1 92 ? 2.658 10.858 -6.393 1.00 98.00 92 PRO A CA 1
ATOM 659 C C . PRO A 1 92 ? 2.850 9.631 -7.288 1.00 98.00 92 PRO A C 1
ATOM 661 O O . PRO A 1 92 ? 1.923 9.247 -8.005 1.00 98.00 92 PRO A O 1
ATOM 664 N N . LYS A 1 93 ? 4.026 8.989 -7.265 1.00 98.25 93 LYS A N 1
ATOM 665 C CA . LYS A 1 93 ? 4.288 7.815 -8.114 1.00 98.25 93 LYS A CA 1
ATOM 666 C C . LYS A 1 93 ? 3.558 6.590 -7.578 1.00 98.25 93 LYS A C 1
ATOM 668 O O . LYS A 1 93 ? 3.011 5.818 -8.363 1.00 98.25 93 LYS A O 1
ATOM 673 N N . SER A 1 94 ? 3.522 6.433 -6.260 1.00 98.25 94 SER A N 1
ATOM 674 C CA . SER A 1 94 ? 2.857 5.326 -5.570 1.00 98.25 94 SER A CA 1
ATOM 675 C C . SER A 1 94 ? 1.350 5.365 -5.783 1.00 98.25 94 SER A C 1
ATOM 677 O O . SER A 1 94 ? 0.760 4.361 -6.182 1.00 98.25 94 SER A O 1
ATOM 679 N N . VAL A 1 95 ? 0.742 6.542 -5.603 1.00 98.38 95 VAL A N 1
ATOM 680 C CA . VAL A 1 95 ? -0.691 6.765 -5.826 1.00 98.38 95 VAL A CA 1
ATOM 681 C C . VAL A 1 95 ? -1.047 6.539 -7.291 1.00 98.38 95 VAL A C 1
ATOM 683 O O . VAL A 1 95 ? -1.961 5.766 -7.575 1.00 98.38 95 VAL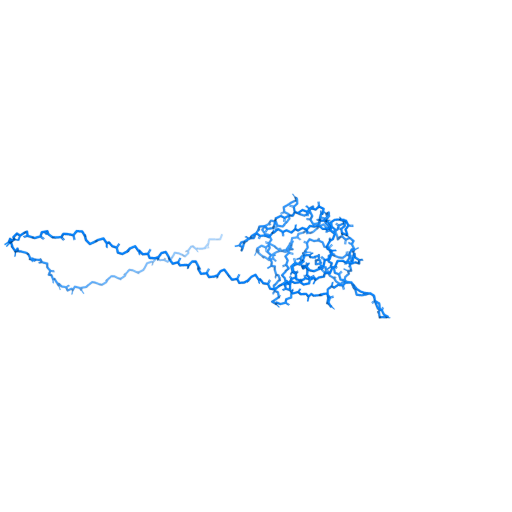 A O 1
ATOM 686 N N . ALA A 1 96 ? -0.284 7.104 -8.234 1.00 98.50 96 ALA A N 1
ATOM 687 C CA . ALA A 1 96 ? -0.513 6.870 -9.660 1.00 98.50 96 ALA A CA 1
ATOM 688 C C . ALA A 1 96 ? -0.398 5.380 -10.032 1.00 98.50 96 ALA A C 1
ATOM 690 O O . ALA A 1 96 ? -1.237 4.851 -10.763 1.00 98.50 96 ALA A O 1
ATOM 691 N N . ASN A 1 97 ? 0.605 4.679 -9.497 1.00 98.62 97 ASN A N 1
ATOM 692 C CA . ASN A 1 97 ? 0.786 3.243 -9.696 1.00 98.62 97 ASN A CA 1
ATOM 693 C C . ASN A 1 97 ? -0.402 2.435 -9.145 1.00 98.62 97 ASN A C 1
ATOM 695 O O . ASN A 1 97 ? -0.962 1.598 -9.857 1.00 98.62 97 ASN A O 1
ATOM 699 N N . PHE A 1 98 ? -0.820 2.706 -7.906 1.00 98.56 98 PHE A N 1
ATOM 700 C CA . PHE A 1 98 ? -1.942 2.022 -7.267 1.00 98.56 98 PHE A CA 1
ATOM 701 C C 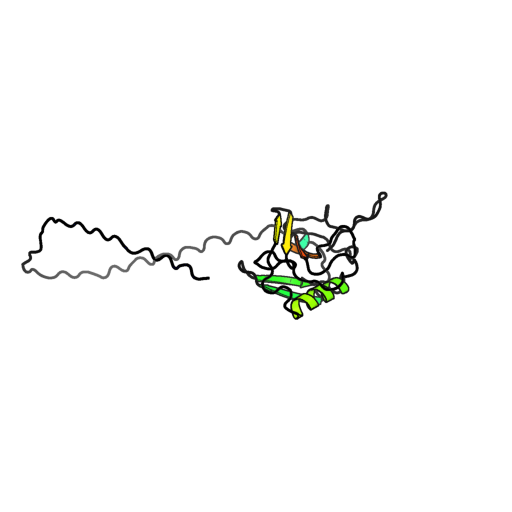. PHE A 1 98 ? -3.251 2.242 -8.038 1.00 98.56 98 PHE A C 1
ATOM 703 O O . PHE A 1 98 ? -3.955 1.276 -8.346 1.00 98.56 98 PHE A O 1
ATOM 710 N N . LEU A 1 99 ? -3.551 3.494 -8.397 1.00 98.50 99 LEU A N 1
ATOM 711 C CA . LEU A 1 99 ? -4.745 3.856 -9.159 1.00 98.50 99 LEU A CA 1
ATOM 712 C C . LEU A 1 99 ? -4.751 3.214 -10.544 1.00 98.50 99 LEU A C 1
ATOM 714 O O . LEU A 1 99 ? -5.797 2.748 -10.987 1.00 98.50 99 LEU A O 1
ATOM 718 N N . GLN A 1 100 ? -3.596 3.111 -11.207 1.00 98.62 100 GLN A N 1
ATOM 719 C CA . GLN A 1 100 ? -3.518 2.443 -12.502 1.00 98.62 100 GLN A CA 1
ATOM 720 C C . GLN A 1 100 ? -3.812 0.939 -12.395 1.00 98.62 100 GLN A C 1
ATOM 722 O O . GLN A 1 100 ? -4.519 0.394 -13.241 1.00 98.62 100 GLN A O 1
ATOM 727 N N . TYR A 1 101 ? -3.314 0.250 -11.362 1.00 98.75 101 TYR A N 1
ATOM 728 C CA . TYR A 1 101 ? -3.692 -1.150 -11.126 1.00 98.75 101 TYR A CA 1
ATOM 729 C C . TYR A 1 101 ? -5.190 -1.305 -10.849 1.00 98.75 101 TYR A C 1
ATOM 731 O O . TYR A 1 101 ? -5.805 -2.248 -11.352 1.00 98.75 101 TYR A O 1
ATOM 739 N N . ALA A 1 102 ? -5.783 -0.385 -10.085 1.00 98.31 102 ALA A N 1
ATOM 740 C CA . ALA A 1 102 ? -7.218 -0.387 -9.821 1.00 98.31 102 ALA A CA 1
ATOM 741 C C . ALA A 1 102 ? -8.036 -0.153 -11.105 1.00 98.31 102 ALA A C 1
ATOM 743 O O . ALA A 1 102 ? -8.964 -0.910 -11.378 1.00 98.31 102 ALA A O 1
ATOM 744 N N . ALA A 1 103 ? -7.657 0.835 -11.921 1.00 98.25 103 ALA A N 1
ATOM 745 C CA . ALA A 1 103 ? -8.323 1.164 -13.184 1.00 98.25 103 ALA A CA 1
ATOM 746 C C . ALA A 1 103 ? -8.296 0.004 -14.194 1.00 98.25 103 ALA A C 1
ATOM 748 O O . ALA A 1 103 ? -9.248 -0.183 -14.949 1.00 98.25 103 ALA A O 1
ATOM 749 N N . ASP A 1 104 ? -7.239 -0.808 -14.168 1.00 98.25 104 ASP A N 1
ATOM 750 C CA . ASP A 1 104 ? -7.089 -1.971 -15.045 1.00 98.25 104 ASP A CA 1
ATOM 751 C C . ASP A 1 104 ? -7.782 -3.239 -14.514 1.00 98.25 104 ASP A C 1
ATOM 753 O O . ASP A 1 104 ? -7.666 -4.307 -15.119 1.00 98.25 104 ASP A O 1
ATOM 757 N N . GLY A 1 105 ? -8.455 -3.165 -13.360 1.00 98.12 105 GLY A N 1
ATOM 758 C CA . GLY A 1 105 ? -9.085 -4.319 -12.713 1.00 98.12 105 GLY A CA 1
ATOM 759 C C . GLY A 1 105 ? -8.081 -5.338 -12.159 1.00 98.12 105 GLY A C 1
ATOM 760 O O . GLY A 1 105 ? -8.434 -6.492 -11.917 1.00 98.12 105 GLY A O 1
ATOM 761 N N . HIS A 1 106 ? -6.814 -4.957 -11.946 1.00 98.62 106 HIS A N 1
ATOM 762 C CA . HIS A 1 106 ? -5.779 -5.879 -11.459 1.00 98.62 106 HIS A CA 1
ATOM 763 C C . HIS A 1 106 ? -6.126 -6.456 -10.080 1.00 98.62 106 HIS A C 1
ATOM 765 O O . HIS A 1 106 ? -5.902 -7.640 -9.820 1.00 98.62 106 HIS A O 1
ATOM 771 N N . TYR A 1 107 ? -6.695 -5.623 -9.205 1.00 98.56 107 TYR A N 1
ATOM 772 C CA . TYR A 1 107 ? -7.088 -6.020 -7.855 1.00 98.56 107 TYR A CA 1
ATOM 773 C C . TYR A 1 107 ? -8.365 -6.865 -7.816 1.00 98.56 107 TYR A C 1
ATOM 775 O O . TYR A 1 107 ? -8.648 -7.491 -6.786 1.00 98.56 107 TYR A O 1
ATOM 783 N N . ASP A 1 108 ? -9.096 -6.972 -8.927 1.00 98.00 108 ASP A N 1
ATOM 784 C CA . ASP A 1 108 ? -10.325 -7.746 -8.971 1.00 98.00 108 ASP A CA 1
ATOM 785 C C . ASP A 1 108 ? -10.045 -9.225 -8.718 1.00 98.00 108 ASP A C 1
ATOM 787 O O . ASP A 1 108 ? -9.194 -9.884 -9.338 1.00 98.00 108 ASP A O 1
ATOM 791 N N . ARG A 1 109 ? -10.811 -9.772 -7.770 1.00 97.19 109 ARG A N 1
ATOM 792 C CA . ARG A 1 109 ? -10.687 -11.162 -7.314 1.00 97.19 109 ARG A CA 1
ATOM 793 C C . ARG A 1 109 ? -9.279 -11.504 -6.802 1.00 97.19 109 ARG A C 1
ATOM 795 O O . ARG A 1 109 ? -8.881 -12.673 -6.852 1.00 97.19 109 ARG A O 1
ATOM 802 N N . THR A 1 110 ? -8.527 -10.509 -6.332 1.00 98.56 110 THR A N 1
ATOM 803 C CA . THR A 1 110 ? -7.340 -10.747 -5.505 1.00 98.56 110 THR A CA 1
ATOM 804 C C . THR A 1 110 ? -7.738 -11.017 -4.056 1.00 98.56 110 THR A C 1
ATOM 806 O O . THR A 1 110 ? -8.871 -10.755 -3.645 1.00 98.56 110 THR A O 1
ATOM 809 N N . ILE A 1 111 ? -6.822 -11.606 -3.291 1.00 98.50 111 ILE A N 1
ATOM 810 C CA . ILE A 1 111 ? -7.024 -11.944 -1.880 1.00 98.50 111 ILE A CA 1
ATOM 811 C C . ILE A 1 111 ? -6.037 -11.197 -0.977 1.00 98.50 111 ILE A C 1
ATOM 813 O O . ILE A 1 111 ? -4.932 -10.831 -1.393 1.00 98.50 111 ILE A O 1
ATOM 817 N N . PHE A 1 112 ? -6.411 -11.058 0.295 1.00 98.44 112 PHE A N 1
ATOM 818 C CA . PHE A 1 112 ? -5.452 -10.832 1.374 1.00 98.44 112 PHE A CA 1
ATOM 819 C C . PHE A 1 112 ? -4.715 -12.144 1.638 1.00 98.44 112 PHE A C 1
ATOM 821 O O . PHE A 1 112 ? -5.232 -13.036 2.308 1.00 98.44 112 PHE A O 1
ATOM 828 N N . HIS A 1 113 ? -3.540 -12.296 1.036 1.00 98.44 113 HIS A N 1
ATOM 829 C CA . HIS A 1 113 ? -2.779 -13.547 1.057 1.00 98.44 113 HIS A CA 1
ATOM 830 C C . HIS A 1 113 ? -1.874 -13.668 2.288 1.00 98.44 113 HIS A C 1
ATOM 832 O O . HIS A 1 113 ? -1.414 -14.764 2.600 1.00 98.44 113 HIS A O 1
ATOM 838 N N . ARG A 1 114 ? -1.625 -12.561 2.998 1.00 98.19 114 ARG A N 1
ATOM 839 C CA . ARG A 1 114 ? -0.867 -12.545 4.249 1.00 98.19 114 ARG A CA 1
ATOM 840 C C . ARG A 1 114 ? -1.617 -11.731 5.297 1.00 98.19 114 ARG A C 1
ATOM 842 O O . ARG A 1 114 ? -1.875 -10.550 5.105 1.00 98.19 114 ARG A O 1
ATOM 849 N N . VAL A 1 115 ? -1.948 -12.377 6.410 1.00 98.12 115 VAL A N 1
ATOM 850 C CA . VAL A 1 115 ? -2.631 -11.783 7.564 1.00 98.12 115 VAL A CA 1
ATOM 851 C C . VAL A 1 115 ? -1.793 -12.109 8.789 1.00 98.12 115 VAL A C 1
ATOM 853 O O . VAL A 1 115 ? -1.613 -13.282 9.114 1.00 98.12 115 VAL A O 1
ATOM 856 N N . VAL A 1 116 ? -1.242 -11.084 9.433 1.00 98.00 116 VAL A N 1
ATOM 857 C CA . VAL A 1 116 ? -0.481 -11.228 10.676 1.00 98.00 116 VAL A CA 1
ATOM 858 C C . VAL A 1 116 ? -1.184 -10.401 11.736 1.00 98.00 116 VAL A C 1
ATOM 860 O O . VAL A 1 116 ? -1.185 -9.170 11.661 1.00 98.00 116 VAL A O 1
ATOM 863 N N . ASP A 1 117 ? -1.810 -11.093 12.687 1.00 95.94 117 ASP A N 1
ATOM 864 C CA . ASP A 1 117 ? -2.553 -10.451 13.766 1.00 95.94 117 ASP A CA 1
ATOM 865 C C . ASP A 1 117 ? -1.655 -9.488 14.552 1.00 95.94 117 ASP A C 1
ATOM 867 O O . ASP A 1 117 ? -0.476 -9.762 14.783 1.00 95.94 117 ASP A O 1
ATOM 871 N N . GLY A 1 118 ? -2.204 -8.323 14.889 1.00 94.00 118 GLY A N 1
ATOM 872 C CA . GLY A 1 118 ? -1.459 -7.248 15.539 1.00 94.00 118 GLY A CA 1
ATOM 873 C C . GLY A 1 118 ? -0.310 -6.657 14.712 1.00 94.00 118 GLY A C 1
ATOM 874 O O . GLY A 1 118 ? 0.551 -6.007 15.293 1.00 94.00 118 GLY A O 1
ATOM 875 N N . PHE A 1 119 ? -0.256 -6.865 13.391 1.00 96.88 119 PHE A N 1
ATOM 876 C CA . PHE A 1 119 ? 0.771 -6.259 12.538 1.00 96.88 119 PHE A CA 1
ATOM 877 C C . PHE A 1 119 ? 0.181 -5.651 11.265 1.00 96.88 119 PHE A C 1
ATOM 879 O O . PHE A 1 119 ? -0.074 -4.447 11.232 1.00 96.88 119 PHE A O 1
ATOM 886 N N . VAL A 1 120 ? -0.056 -6.462 10.230 1.00 97.94 120 VAL A N 1
ATOM 887 C CA . VAL A 1 120 ? -0.575 -6.004 8.934 1.00 97.94 120 VAL A CA 1
ATOM 888 C C . VAL A 1 120 ? -1.447 -7.069 8.269 1.00 97.94 120 VAL A C 1
ATOM 890 O O . VAL A 1 120 ? -1.244 -8.274 8.457 1.00 97.94 120 VAL A O 1
ATOM 893 N N . ILE A 1 121 ? -2.356 -6.620 7.407 1.00 98.44 121 ILE A N 1
ATOM 894 C CA . ILE A 1 121 ? -2.957 -7.445 6.352 1.00 98.44 121 ILE A CA 1
ATOM 895 C C . ILE A 1 121 ? -2.419 -6.999 5.000 1.00 98.44 121 ILE A C 1
ATOM 897 O O . ILE A 1 121 ? -2.353 -5.808 4.733 1.00 98.44 121 ILE A O 1
ATOM 901 N N . GLN A 1 122 ? -2.030 -7.936 4.142 1.00 98.62 122 GLN A N 1
ATOM 902 C CA . GLN A 1 122 ? -1.378 -7.661 2.863 1.00 98.62 122 GLN A CA 1
ATOM 903 C C . GLN A 1 122 ? -2.109 -8.361 1.714 1.00 98.62 122 GLN A C 1
ATOM 905 O O . GLN A 1 122 ? -2.478 -9.538 1.807 1.00 98.62 122 GLN A O 1
ATOM 910 N N . GLY A 1 123 ? -2.312 -7.619 0.624 1.00 98.50 123 GLY A N 1
ATOM 911 C CA . GLY A 1 123 ? -3.132 -8.008 -0.519 1.00 98.50 123 GLY A CA 1
ATOM 912 C C . GLY A 1 123 ? -2.575 -7.535 -1.863 1.00 98.50 123 GLY A C 1
ATOM 913 O O . GLY A 1 123 ? -1.404 -7.180 -1.988 1.00 98.50 123 GLY A O 1
ATOM 914 N N . GLY A 1 124 ? -3.415 -7.607 -2.896 1.00 98.06 124 GLY A N 1
ATOM 915 C CA . GLY A 1 124 ? -3.139 -7.043 -4.223 1.00 98.06 124 GLY A CA 1
ATOM 916 C C . GLY A 1 124 ? -2.239 -7.866 -5.153 1.00 98.06 124 GLY A C 1
ATOM 917 O O . GLY A 1 124 ? -2.126 -7.513 -6.317 1.00 98.06 124 GLY A O 1
ATOM 918 N N . GLY A 1 125 ? -1.628 -8.965 -4.686 1.00 98.12 125 GLY A N 1
ATOM 919 C CA . GLY A 1 125 ? -0.664 -9.748 -5.485 1.00 98.12 125 GLY A CA 1
ATOM 920 C C . GLY A 1 125 ? -1.125 -11.123 -5.964 1.00 98.12 125 GLY A C 1
ATOM 921 O O . GLY A 1 125 ? -0.560 -11.654 -6.913 1.00 98.12 125 GLY A O 1
ATOM 922 N N . TYR A 1 126 ? -2.134 -11.721 -5.328 1.00 98.69 126 TYR A N 1
ATOM 923 C CA . TYR A 1 126 ? -2.500 -13.124 -5.555 1.00 98.69 126 TYR A CA 1
ATOM 924 C C . TYR A 1 126 ? -3.995 -13.273 -5.815 1.00 98.69 126 TYR A C 1
ATOM 926 O O . TYR A 1 126 ? -4.813 -12.618 -5.169 1.00 98.69 126 TYR A O 1
ATOM 934 N N . GLY A 1 127 ? -4.352 -14.143 -6.761 1.00 97.88 127 GLY A N 1
ATOM 935 C CA . GLY A 1 127 ? -5.734 -14.560 -6.996 1.00 97.88 127 GLY A CA 1
ATOM 936 C C . GLY A 1 127 ? -6.230 -15.583 -5.968 1.00 97.88 127 GLY A C 1
ATOM 937 O O . GLY A 1 127 ? -5.468 -16.100 -5.156 1.00 97.88 127 GLY A O 1
ATOM 938 N N . VAL A 1 128 ? -7.519 -15.931 -6.044 1.00 95.69 128 VAL A N 1
ATOM 939 C CA . VAL A 1 128 ? -8.168 -16.905 -5.136 1.00 95.69 128 VAL A CA 1
ATOM 940 C C . VAL A 1 128 ? -7.499 -18.288 -5.153 1.00 95.69 128 VAL A C 1
ATOM 942 O O . VAL A 1 128 ? -7.481 -18.971 -4.136 1.00 95.69 128 VAL A O 1
ATOM 945 N N . ALA A 1 129 ? -6.915 -18.693 -6.284 1.00 96.38 129 ALA A N 1
ATOM 946 C CA . ALA A 1 129 ? -6.165 -19.946 -6.410 1.00 96.38 129 ALA A CA 1
ATOM 947 C C . ALA A 1 129 ? -4.699 -19.828 -5.942 1.00 96.38 129 ALA A C 1
ATOM 949 O O . ALA A 1 129 ? -3.891 -20.704 -6.238 1.00 96.38 129 ALA A O 1
ATOM 950 N N . PHE A 1 130 ? -4.348 -18.738 -5.252 1.00 97.38 130 PHE A N 1
ATOM 951 C CA . PHE A 1 130 ? -2.992 -18.421 -4.799 1.00 97.38 130 PHE A CA 1
ATOM 952 C C . PHE A 1 130 ? -1.960 -18.317 -5.937 1.00 97.38 130 PHE A C 1
ATOM 954 O O . PHE A 1 130 ? -0.762 -18.496 -5.746 1.00 97.38 130 PHE A O 1
ATOM 961 N N . ASN A 1 131 ? -2.417 -18.001 -7.147 1.00 96.81 131 ASN A N 1
ATOM 962 C CA . ASN A 1 131 ? -1.548 -17.683 -8.269 1.00 96.81 131 ASN A CA 1
ATOM 963 C C . ASN A 1 131 ? -1.153 -16.202 -8.213 1.00 96.81 131 ASN A C 1
ATOM 965 O O . ASN A 1 131 ? -2.025 -15.333 -8.109 1.00 96.81 131 ASN A O 1
ATOM 969 N N . GLU A 1 132 ? 0.145 -15.921 -8.303 1.00 97.69 132 GLU A N 1
ATOM 970 C CA . GLU A 1 132 ? 0.645 -14.549 -8.371 1.00 97.69 132 GLU A CA 1
ATOM 971 C C . GLU A 1 132 ? 0.148 -13.864 -9.653 1.00 97.69 132 GLU A C 1
ATOM 973 O O . GLU A 1 132 ? 0.075 -14.471 -10.730 1.00 97.69 132 GLU A O 1
ATOM 978 N N . ARG A 1 133 ? -0.267 -12.603 -9.529 1.00 97.62 133 ARG A N 1
ATOM 979 C CA . ARG A 1 133 ? -0.717 -11.777 -10.647 1.00 97.62 133 ARG A CA 1
ATOM 980 C C . ARG A 1 133 ? 0.499 -11.128 -11.319 1.00 97.62 133 ARG A C 1
ATOM 982 O O . ARG A 1 133 ? 1.327 -10.552 -10.618 1.00 97.62 133 ARG A O 1
ATOM 989 N N . PRO A 1 134 ? 0.599 -11.151 -12.661 1.00 97.88 134 PRO A N 1
ATOM 990 C CA . PRO A 1 134 ? 1.654 -10.432 -13.369 1.00 97.88 134 PRO A CA 1
ATOM 991 C C . PRO A 1 134 ? 1.610 -8.935 -13.062 1.00 97.88 134 PRO A C 1
ATOM 993 O O . PRO A 1 134 ? 0.551 -8.315 -13.167 1.00 97.88 134 PRO A O 1
ATOM 996 N N . THR A 1 135 ? 2.753 -8.352 -12.716 1.00 98.25 135 THR A N 1
ATOM 997 C CA . THR A 1 135 ? 2.863 -6.935 -12.358 1.00 98.25 135 THR A CA 1
ATOM 998 C C . THR A 1 135 ? 3.449 -6.101 -13.497 1.00 98.25 135 THR A C 1
ATOM 1000 O O . THR A 1 135 ? 4.089 -6.608 -14.419 1.00 98.25 135 THR A O 1
ATOM 1003 N N . ARG A 1 136 ? 3.259 -4.785 -13.407 1.00 97.75 136 ARG A N 1
ATOM 1004 C CA . ARG A 1 136 ? 4.048 -3.780 -14.130 1.00 97.75 136 ARG A CA 1
ATOM 1005 C C . ARG A 1 136 ? 5.488 -3.733 -13.594 1.00 97.75 136 ARG A C 1
ATOM 1007 O O . ARG A 1 136 ? 5.765 -4.339 -12.551 1.00 97.75 136 ARG A O 1
ATOM 1014 N N . PRO A 1 137 ? 6.399 -2.999 -14.266 1.00 98.12 137 PRO A N 1
ATOM 1015 C CA . PRO A 1 137 ? 7.677 -2.634 -13.671 1.00 98.12 137 PRO A CA 1
ATOM 1016 C C . PRO A 1 137 ? 7.498 -1.982 -12.290 1.00 98.12 137 PRO A C 1
ATOM 1018 O O . PRO A 1 137 ? 6.492 -1.298 -12.080 1.00 98.12 137 PRO A O 1
ATOM 1021 N N . PRO A 1 138 ? 8.452 -2.179 -11.365 1.00 98.06 138 PRO A N 1
ATOM 1022 C CA . PRO A 1 138 ? 8.391 -1.564 -10.049 1.00 98.06 138 PRO A CA 1
ATOM 1023 C C . PRO A 1 138 ? 8.302 -0.035 -10.084 1.00 98.06 138 PRO A C 1
ATOM 1025 O O . PRO A 1 138 ? 8.836 0.616 -10.986 1.00 98.06 138 PRO A O 1
ATOM 1028 N N . VAL A 1 139 ? 7.657 0.532 -9.066 1.00 97.19 139 VAL A N 1
ATOM 1029 C CA . VAL A 1 139 ? 7.595 1.974 -8.826 1.00 97.19 139 VAL A CA 1
ATOM 1030 C C . VAL A 1 139 ? 8.802 2.426 -8.003 1.00 97.19 139 VAL A C 1
ATOM 1032 O O . VAL 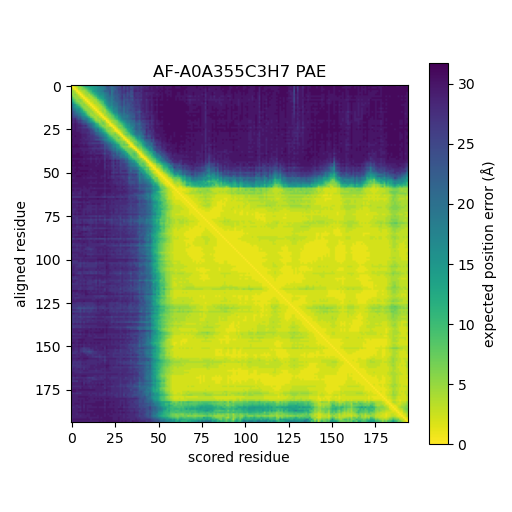A 1 139 ? 9.325 1.684 -7.167 1.00 97.19 139 VAL A O 1
ATOM 1035 N N . ALA A 1 140 ? 9.259 3.654 -8.252 1.00 97.06 140 ALA A N 1
ATOM 1036 C CA . ALA A 1 140 ? 10.336 4.249 -7.475 1.00 97.06 140 ALA A CA 1
ATOM 1037 C C . ALA A 1 140 ? 9.946 4.383 -5.995 1.00 97.06 140 ALA A C 1
ATOM 1039 O O . ALA A 1 140 ? 8.778 4.570 -5.653 1.00 97.06 140 ALA A O 1
ATOM 1040 N N . TYR A 1 141 ? 10.946 4.308 -5.127 1.00 96.50 141 TYR A N 1
ATOM 1041 C CA . TYR A 1 141 ? 10.786 4.499 -3.695 1.00 96.50 141 TYR A CA 1
ATOM 1042 C C . TYR A 1 141 ? 10.299 5.920 -3.358 1.00 96.50 141 TYR A C 1
ATOM 1044 O O . TYR A 1 141 ? 10.851 6.892 -3.873 1.00 96.50 141 TYR A O 1
ATOM 1052 N N . GLU A 1 142 ? 9.287 6.016 -2.489 1.00 97.00 142 GLU A N 1
ATOM 1053 C CA . GLU A 1 142 ? 8.747 7.271 -1.930 1.00 97.00 142 GLU A CA 1
ATOM 1054 C C . GLU A 1 142 ? 8.484 7.147 -0.415 1.00 97.00 142 GLU A C 1
ATOM 1056 O O . GLU A 1 142 ? 7.667 7.873 0.138 1.00 97.00 142 GLU A O 1
ATOM 1061 N N . GLY A 1 143 ? 9.138 6.200 0.270 1.00 93.88 143 GLY A N 1
ATOM 1062 C CA . GLY A 1 143 ? 8.915 5.962 1.704 1.00 93.88 143 GLY A CA 1
ATOM 1063 C C . GLY A 1 143 ? 9.516 7.032 2.625 1.00 93.88 143 GLY A C 1
ATOM 1064 O O . GLY A 1 143 ? 9.246 7.027 3.818 1.00 93.88 143 GLY A O 1
ATOM 1065 N N . ASP A 1 144 ? 10.325 7.949 2.093 1.00 94.25 144 ASP A N 1
ATOM 1066 C CA . ASP A 1 144 ? 10.913 9.113 2.773 1.00 94.25 144 ASP A CA 1
ATOM 1067 C C . ASP A 1 144 ? 9.998 10.358 2.751 1.00 94.25 144 ASP A C 1
ATOM 1069 O O . ASP A 1 144 ? 10.437 11.483 2.980 1.00 94.25 144 ASP A O 1
ATOM 1073 N N . ASN A 1 145 ? 8.701 10.166 2.499 1.00 95.12 145 ASN A N 1
ATOM 1074 C CA . ASN A 1 145 ? 7.705 11.231 2.338 1.00 95.12 145 ASN A CA 1
ATOM 1075 C C . ASN A 1 145 ? 7.192 11.860 3.658 1.00 95.12 145 ASN A C 1
ATOM 1077 O O . ASN A 1 145 ? 6.440 12.844 3.626 1.00 95.12 145 ASN A O 1
ATOM 1081 N N . GLY A 1 146 ? 7.596 11.308 4.808 1.00 94.69 146 GLY A N 1
ATOM 1082 C CA . GLY A 1 146 ? 7.213 11.761 6.149 1.00 94.69 146 GLY A CA 1
ATOM 1083 C C . GLY A 1 146 ? 5.838 11.288 6.634 1.00 94.69 146 GLY A C 1
ATOM 1084 O O . GLY A 1 146 ? 5.382 11.759 7.674 1.00 94.69 146 GLY A O 1
ATOM 1085 N N . LEU A 1 147 ? 5.165 10.394 5.904 1.00 96.56 147 LEU A N 1
ATOM 1086 C CA . LEU A 1 147 ? 3.934 9.755 6.364 1.00 96.56 147 LEU A CA 1
ATOM 1087 C C . LEU A 1 147 ? 4.267 8.549 7.271 1.00 96.56 147 LEU A C 1
ATOM 1089 O O . LEU A 1 147 ? 5.172 7.780 6.940 1.00 96.56 147 LEU A O 1
ATOM 1093 N N . PRO A 1 148 ? 3.543 8.345 8.386 1.00 96.62 148 PRO A N 1
ATOM 1094 C CA . PRO A 1 148 ? 3.803 7.248 9.321 1.00 96.62 148 PRO A CA 1
ATOM 1095 C C . PRO A 1 148 ? 2.962 5.985 9.061 1.00 96.62 148 PRO A C 1
ATOM 1097 O O . PRO A 1 148 ? 1.786 6.050 8.688 1.00 96.62 148 PRO A O 1
ATOM 1100 N N . ASN A 1 149 ? 3.509 4.811 9.375 1.00 97.31 149 ASN A N 1
ATOM 1101 C CA . ASN A 1 149 ? 2.803 3.524 9.404 1.00 97.31 149 ASN A CA 1
ATOM 1102 C C . ASN A 1 149 ? 1.960 3.370 10.677 1.00 97.31 149 ASN A C 1
ATOM 1104 O O . ASN A 1 149 ? 2.109 2.407 11.432 1.00 97.31 149 ASN A O 1
ATOM 1108 N N . TYR A 1 150 ? 1.064 4.316 10.936 1.00 96.69 150 TYR A N 1
ATOM 1109 C CA . TYR A 1 150 ? 0.096 4.187 12.021 1.00 96.69 150 TYR A CA 1
ATOM 1110 C C . TYR A 1 150 ? -0.990 3.167 11.707 1.00 96.69 150 TYR A C 1
ATOM 1112 O O . TYR A 1 150 ? -1.186 2.745 10.565 1.00 96.69 150 TYR A O 1
ATOM 1120 N N . ARG A 1 151 ? -1.721 2.756 12.741 1.00 95.31 151 ARG A N 1
ATOM 1121 C CA . ARG A 1 151 ? -2.912 1.929 12.582 1.00 95.31 151 ARG A CA 1
ATOM 1122 C C . ARG A 1 151 ? -3.835 2.548 11.522 1.00 95.31 151 ARG A C 1
ATOM 1124 O O . ARG A 1 151 ? -3.950 3.761 11.435 1.00 95.31 151 ARG A O 1
ATOM 1131 N N . THR A 1 152 ? -4.466 1.685 10.726 1.00 93.62 152 THR A N 1
ATOM 1132 C CA . THR A 1 152 ? -5.368 1.995 9.599 1.00 93.62 152 THR A CA 1
ATOM 1133 C C . THR A 1 152 ? -4.745 2.633 8.359 1.00 93.62 152 THR A C 1
ATOM 1135 O O . THR A 1 152 ? -5.462 2.810 7.376 1.00 93.62 152 THR A O 1
ATOM 1138 N N . THR A 1 153 ? -3.442 2.917 8.329 1.00 96.38 153 THR A N 1
ATOM 1139 C CA . THR A 1 153 ? -2.800 3.406 7.100 1.00 96.38 153 THR A CA 1
ATOM 1140 C C . THR A 1 153 ? -2.556 2.267 6.110 1.00 96.38 153 THR A C 1
ATOM 1142 O O . THR A 1 153 ? -2.397 1.104 6.500 1.00 96.38 153 THR A O 1
ATOM 1145 N N . LEU A 1 154 ? -2.552 2.603 4.818 1.00 97.56 154 LEU A N 1
ATOM 1146 C CA . LEU A 1 154 ? -2.227 1.698 3.718 1.00 97.56 154 LEU A CA 1
ATOM 1147 C C . LEU A 1 154 ? -0.892 2.110 3.108 1.00 97.56 154 LEU A C 1
ATOM 1149 O O . LEU A 1 154 ? -0.701 3.289 2.845 1.00 97.56 154 LEU A O 1
ATOM 1153 N N . ALA A 1 155 ? -0.027 1.137 2.831 1.00 98.12 155 ALA A N 1
ATOM 1154 C CA . ALA A 1 155 ? 1.292 1.367 2.252 1.00 98.12 155 ALA A CA 1
ATOM 1155 C C . ALA A 1 155 ? 1.672 0.289 1.224 1.00 98.12 155 ALA A C 1
ATOM 1157 O O . ALA A 1 155 ? 1.096 -0.807 1.189 1.00 98.12 155 ALA A O 1
ATOM 1158 N N . MET A 1 156 ? 2.662 0.580 0.374 1.00 98.31 156 MET A N 1
ATOM 1159 C CA . MET A 1 156 ? 3.149 -0.366 -0.636 1.00 98.31 156 MET A CA 1
ATOM 1160 C C . MET A 1 156 ? 4.018 -1.465 -0.014 1.00 98.31 156 MET A C 1
ATOM 1162 O O . MET A 1 156 ? 4.975 -1.201 0.712 1.00 98.31 156 MET A O 1
ATOM 1166 N N . ALA A 1 157 ? 3.748 -2.720 -0.373 1.00 97.62 157 ALA A N 1
ATOM 1167 C CA . ALA A 1 157 ? 4.633 -3.831 -0.046 1.00 97.62 157 ALA A CA 1
ATOM 1168 C C . ALA A 1 157 ? 5.778 -3.924 -1.066 1.00 97.62 157 ALA A C 1
ATOM 1170 O O . ALA A 1 157 ? 5.600 -3.680 -2.263 1.00 97.62 157 ALA A O 1
ATOM 1171 N N . ARG A 1 158 ? 6.959 -4.334 -0.597 1.00 95.88 158 ARG A N 1
AT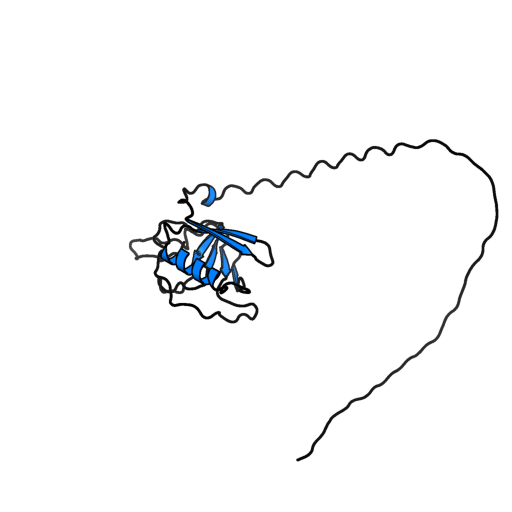OM 1172 C CA . ARG A 1 158 ? 8.170 -4.463 -1.416 1.00 95.88 158 ARG A CA 1
ATOM 1173 C C . ARG A 1 158 ? 9.060 -5.611 -0.946 1.00 95.88 158 ARG A C 1
ATOM 1175 O O . ARG A 1 158 ? 8.910 -6.122 0.164 1.00 95.88 158 ARG A O 1
ATOM 1182 N N . MET A 1 159 ? 10.012 -5.985 -1.793 1.00 93.81 159 MET A N 1
ATOM 1183 C CA . MET A 1 159 ? 11.128 -6.862 -1.436 1.00 93.81 159 MET A CA 1
ATOM 1184 C C . MET A 1 159 ? 12.246 -6.049 -0.763 1.00 93.81 159 MET A C 1
ATOM 1186 O O . MET A 1 159 ? 12.063 -4.887 -0.405 1.00 93.81 159 MET A O 1
ATOM 1190 N N . ARG A 1 160 ? 13.433 -6.649 -0.587 1.00 91.75 160 ARG A N 1
ATOM 1191 C CA . ARG A 1 160 ? 14.582 -5.993 0.064 1.00 91.75 160 ARG A CA 1
ATOM 1192 C C . ARG A 1 160 ? 15.001 -4.691 -0.626 1.00 91.75 160 ARG A C 1
ATOM 1194 O O . ARG A 1 160 ? 15.371 -3.750 0.069 1.00 91.75 160 ARG A O 1
ATOM 1201 N N . ASP A 1 161 ? 14.935 -4.647 -1.955 1.00 94.75 161 ASP A N 1
ATOM 1202 C CA . ASP A 1 161 ? 15.229 -3.447 -2.743 1.00 94.75 161 ASP A CA 1
ATOM 1203 C C . ASP A 1 161 ? 14.140 -2.373 -2.514 1.00 94.75 161 ASP A C 1
ATOM 1205 O O . ASP A 1 161 ? 12.953 -2.676 -2.680 1.00 94.75 161 ASP A O 1
ATOM 1209 N N . PRO A 1 162 ? 14.497 -1.134 -2.131 1.00 93.81 162 PRO A N 1
ATOM 1210 C CA . PRO A 1 162 ? 13.540 -0.039 -1.964 1.00 93.81 162 PRO A CA 1
ATOM 1211 C C . PRO A 1 162 ? 12.686 0.242 -3.211 1.00 93.81 162 PRO A C 1
ATOM 1213 O O . PRO A 1 162 ? 11.513 0.578 -3.076 1.00 93.81 162 PRO A O 1
ATOM 1216 N N . ASN A 1 163 ? 13.229 0.038 -4.415 1.00 96.44 163 ASN A N 1
ATOM 1217 C CA . ASN A 1 163 ? 12.552 0.272 -5.696 1.00 96.44 163 ASN A CA 1
ATOM 1218 C C . ASN A 1 163 ? 11.917 -1.008 -6.265 1.00 96.44 163 ASN A C 1
ATOM 1220 O O . ASN A 1 163 ? 11.884 -1.199 -7.476 1.00 96.44 163 ASN A O 1
ATOM 1224 N N . SER A 1 164 ? 11.457 -1.923 -5.407 1.00 97.38 164 SER A N 1
ATOM 1225 C CA . SER A 1 164 ? 10.812 -3.179 -5.833 1.00 97.38 164 SER A CA 1
ATOM 1226 C C . SER A 1 164 ? 9.302 -3.226 -5.604 1.00 97.38 164 SER A C 1
ATOM 1228 O O . SER A 1 164 ? 8.673 -4.238 -5.915 1.00 97.38 164 SER A O 1
ATOM 1230 N N . ALA A 1 165 ? 8.711 -2.158 -5.061 1.00 97.81 165 ALA A N 1
ATOM 1231 C CA . ALA A 1 165 ? 7.266 -2.063 -4.902 1.00 97.81 165 ALA A CA 1
ATOM 1232 C C . ALA A 1 165 ? 6.573 -2.148 -6.271 1.00 97.81 165 ALA A C 1
ATOM 1234 O O . ALA A 1 165 ? 7.008 -1.513 -7.227 1.00 97.81 165 ALA A O 1
ATOM 1235 N N . ALA A 1 166 ? 5.498 -2.930 -6.370 1.00 98.12 166 ALA A N 1
ATOM 1236 C CA . ALA A 1 166 ? 4.741 -3.100 -7.612 1.00 98.12 166 ALA A CA 1
ATOM 1237 C C . ALA A 1 166 ? 3.231 -3.014 -7.353 1.00 98.12 166 ALA A C 1
ATOM 1239 O O . ALA A 1 166 ? 2.721 -1.912 -7.204 1.00 98.12 166 ALA A O 1
ATOM 1240 N N . ALA A 1 167 ? 2.506 -4.136 -7.303 1.00 98.44 167 ALA A N 1
ATOM 1241 C CA . ALA A 1 167 ? 1.050 -4.148 -7.092 1.00 98.44 167 ALA A CA 1
ATOM 1242 C C . ALA A 1 167 ? 0.633 -4.412 -5.636 1.00 98.44 167 ALA A C 1
ATOM 1244 O O . ALA A 1 167 ? -0.496 -4.138 -5.245 1.00 98.44 167 ALA A O 1
ATOM 1245 N N . GLN A 1 168 ? 1.510 -5.003 -4.827 1.00 98.62 168 GLN A N 1
ATOM 1246 C CA . GLN A 1 168 ? 1.137 -5.422 -3.480 1.00 98.62 168 GLN A CA 1
ATOM 1247 C C . GLN A 1 168 ? 1.124 -4.246 -2.506 1.00 98.62 168 GLN A C 1
ATOM 1249 O O . GLN A 1 168 ? 1.996 -3.381 -2.544 1.00 98.62 168 GLN A O 1
ATOM 1254 N N . TRP A 1 169 ? 0.161 -4.267 -1.593 1.00 98.56 169 TRP A N 1
ATOM 1255 C CA . TRP A 1 169 ? -0.040 -3.259 -0.556 1.00 98.56 169 TRP A CA 1
ATOM 1256 C C . TRP A 1 169 ? -0.466 -3.934 0.745 1.00 98.56 169 TRP A C 1
ATOM 1258 O O . TRP A 1 169 ? -0.931 -5.081 0.743 1.00 98.56 169 TRP A O 1
ATOM 1268 N N . TYR A 1 170 ? -0.298 -3.233 1.859 1.00 98.56 170 TYR A N 1
ATOM 1269 C CA . TYR A 1 170 ? -0.732 -3.691 3.170 1.00 98.56 170 TYR A CA 1
ATOM 1270 C C . TYR A 1 170 ? -1.449 -2.591 3.944 1.00 98.56 170 TYR A C 1
ATOM 1272 O O . TYR A 1 170 ? -1.224 -1.413 3.701 1.00 98.56 170 TYR A O 1
ATOM 1280 N N . VAL A 1 171 ? -2.312 -2.999 4.875 1.00 98.00 171 VAL A N 1
ATOM 1281 C CA . VAL A 1 171 ? -2.966 -2.126 5.855 1.00 98.00 171 VAL A CA 1
ATOM 1282 C C . VAL A 1 171 ? -2.403 -2.439 7.235 1.00 98.00 171 VAL A C 1
ATOM 1284 O O . VAL A 1 171 ? -2.340 -3.607 7.634 1.00 98.00 171 VAL A O 1
ATOM 1287 N N . ASN A 1 172 ? -2.009 -1.398 7.960 1.00 97.62 172 ASN A N 1
ATOM 1288 C CA . ASN A 1 172 ? -1.486 -1.481 9.318 1.00 97.62 172 ASN A CA 1
ATOM 1289 C C . ASN A 1 172 ? -2.610 -1.760 10.333 1.00 97.62 172 ASN A C 1
ATOM 1291 O O . ASN A 1 172 ? -3.591 -1.022 10.425 1.00 97.62 172 ASN A O 1
ATOM 1295 N N . LEU A 1 173 ? -2.471 -2.832 11.122 1.00 96.00 173 LEU A N 1
ATOM 1296 C CA . LEU A 1 173 ? -3.434 -3.209 12.173 1.00 96.00 173 LEU A CA 1
ATOM 1297 C C . LEU A 1 173 ? -3.091 -2.623 13.551 1.00 96.00 173 LEU A C 1
ATOM 1299 O O . LEU A 1 173 ? -3.918 -2.666 14.463 1.00 96.00 173 LEU A O 1
ATOM 1303 N N . ARG A 1 174 ? -1.889 -2.064 13.690 1.00 94.50 174 ARG A N 1
ATOM 1304 C CA . ARG A 1 174 ? -1.400 -1.303 14.843 1.00 94.50 174 ARG A CA 1
ATOM 1305 C C . ARG A 1 174 ? -0.463 -0.197 14.353 1.00 94.50 174 ARG A C 1
ATOM 1307 O O . ARG A 1 174 ? -0.126 -0.176 13.172 1.00 94.50 174 ARG A O 1
ATOM 1314 N N . ASP A 1 175 ? 0.006 0.638 15.269 1.00 95.38 175 ASP A N 1
ATOM 1315 C CA . ASP A 1 175 ? 1.104 1.559 14.987 1.00 95.38 175 ASP A CA 1
ATOM 1316 C C . ASP A 1 175 ? 2.404 0.763 14.797 1.00 95.38 175 ASP A C 1
ATOM 1318 O O . ASP A 1 175 ? 2.844 0.019 15.677 1.00 95.38 175 ASP A O 1
ATOM 1322 N N . ASN A 1 176 ? 2.962 0.853 13.594 1.00 95.62 176 ASN A N 1
ATOM 1323 C CA . ASN A 1 176 ? 4.141 0.124 13.144 1.00 95.62 176 ASN A CA 1
ATOM 1324 C C . ASN A 1 176 ? 5.302 1.063 12.796 1.00 95.62 176 ASN A C 1
ATOM 1326 O O . ASN A 1 176 ? 6.274 0.593 12.199 1.00 95.62 176 ASN A O 1
ATOM 1330 N N . ASP A 1 177 ? 5.233 2.340 13.179 1.00 93.81 177 ASP A N 1
ATOM 1331 C CA . ASP A 1 177 ? 6.215 3.387 12.871 1.00 93.81 177 ASP A CA 1
ATOM 1332 C C . ASP A 1 177 ? 7.648 2.979 13.246 1.00 93.81 177 ASP A C 1
ATOM 1334 O O . ASP A 1 177 ? 8.566 3.055 12.433 1.00 93.81 177 ASP A O 1
ATOM 1338 N N . GLU A 1 178 ? 7.827 2.354 14.412 1.00 91.62 178 GLU A N 1
ATOM 1339 C CA . GLU A 1 178 ? 9.111 1.797 14.869 1.00 91.62 178 GLU A CA 1
ATOM 1340 C C . GLU A 1 178 ? 9.751 0.774 13.901 1.00 91.62 178 GLU A C 1
ATOM 1342 O O . GLU A 1 178 ? 10.958 0.494 13.944 1.00 91.62 178 GLU A O 1
ATOM 1347 N N . SER A 1 179 ? 8.936 0.156 13.043 1.00 90.56 179 SER A N 1
ATOM 1348 C CA . SER A 1 179 ? 9.309 -1.008 12.241 1.00 90.56 179 SER A CA 1
ATOM 1349 C C . SER A 1 179 ? 9.154 -0.832 10.728 1.00 90.56 179 SER A C 1
ATOM 1351 O O . SER A 1 179 ? 9.839 -1.521 9.964 1.00 90.56 179 SER A O 1
ATOM 1353 N N . LEU A 1 180 ? 8.270 0.051 10.281 1.00 95.00 180 LEU A N 1
ATOM 1354 C CA . LEU A 1 180 ? 7.913 0.188 8.873 1.00 95.00 180 LEU A CA 1
ATOM 1355 C C . LEU A 1 180 ? 8.128 1.597 8.331 1.00 95.00 180 LEU A C 1
ATOM 1357 O O . LEU A 1 180 ? 8.079 1.747 7.113 1.00 95.00 180 LEU A O 1
ATOM 1361 N N . ASP A 1 181 ? 8.448 2.581 9.175 1.00 94.69 181 ASP A N 1
ATOM 1362 C CA . ASP A 1 181 ? 8.771 3.923 8.697 1.00 94.69 181 ASP A CA 1
ATOM 1363 C C . ASP A 1 181 ? 10.200 4.009 8.177 1.00 94.69 181 ASP A C 1
ATOM 1365 O O . ASP A 1 181 ? 11.107 3.259 8.564 1.00 94.69 181 ASP A O 1
ATOM 1369 N N . HIS A 1 182 ? 10.390 4.953 7.260 1.00 93.12 182 HIS A N 1
ATOM 1370 C CA . HIS A 1 182 ? 11.716 5.361 6.856 1.00 93.12 182 HIS A CA 1
ATOM 1371 C C . HIS A 1 182 ? 12.377 6.151 7.981 1.00 93.12 182 HIS A C 1
ATOM 1373 O O . HIS A 1 182 ? 11.791 7.083 8.529 1.00 93.12 182 HIS A O 1
ATOM 1379 N N . TYR A 1 183 ? 13.624 5.815 8.283 1.00 88.75 183 TYR A N 1
ATOM 1380 C CA . TYR A 1 183 ? 14.474 6.667 9.099 1.00 88.75 183 TYR A CA 1
ATOM 1381 C C . TYR A 1 183 ? 15.930 6.514 8.685 1.00 88.75 183 TYR A C 1
ATOM 1383 O O . TYR A 1 183 ? 16.369 5.450 8.236 1.00 88.75 183 TYR A O 1
ATOM 1391 N N . GLU A 1 184 ? 16.689 7.580 8.888 1.00 87.31 184 GLU A N 1
ATOM 1392 C CA . GLU A 1 184 ? 18.134 7.600 8.712 1.00 87.31 184 GLU A CA 1
ATOM 1393 C C . GLU A 1 184 ? 18.805 7.675 10.082 1.00 87.31 184 GLU A C 1
ATOM 1395 O O . GLU A 1 184 ? 18.396 8.445 10.952 1.00 87.31 184 GLU A O 1
ATOM 1400 N N . ASN A 1 185 ? 19.822 6.844 10.295 1.00 86.38 185 ASN A N 1
ATOM 1401 C CA . ASN A 1 185 ? 20.672 6.900 11.479 1.00 86.38 185 ASN A CA 1
ATOM 1402 C C . ASN A 1 185 ? 22.140 6.663 11.095 1.00 86.38 185 ASN A C 1
ATOM 1404 O O . ASN A 1 185 ? 22.459 6.430 9.928 1.00 86.38 185 ASN A O 1
ATOM 1408 N N . ASP A 1 186 ? 23.031 6.669 12.087 1.00 88.19 186 ASP A N 1
ATOM 1409 C CA . ASP A 1 186 ? 24.476 6.487 11.884 1.00 88.19 186 ASP A CA 1
ATOM 1410 C C . ASP A 1 186 ? 24.859 5.136 11.239 1.00 88.19 186 ASP A C 1
ATOM 1412 O O . ASP A 1 186 ? 25.974 4.980 10.744 1.00 88.19 186 ASP A O 1
ATOM 1416 N N . LEU A 1 187 ? 23.953 4.150 11.228 1.00 85.31 187 LEU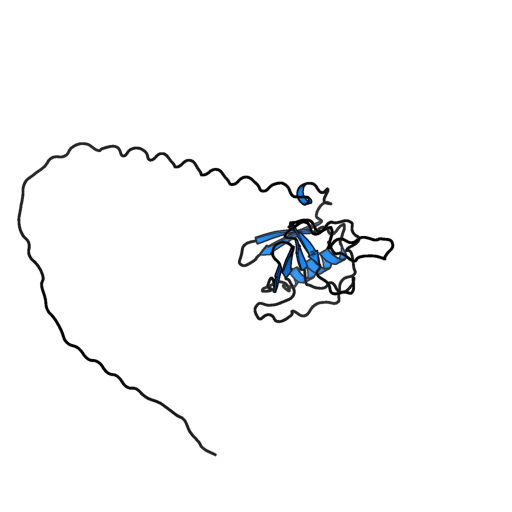 A N 1
ATOM 1417 C CA . LEU A 1 187 ? 24.142 2.834 10.602 1.00 85.31 187 LEU A CA 1
ATOM 1418 C C . LEU A 1 187 ? 23.611 2.773 9.158 1.00 85.31 187 LEU A C 1
ATOM 1420 O O . LEU A 1 187 ? 23.737 1.735 8.505 1.00 85.31 187 LEU A O 1
ATOM 1424 N N . GLY A 1 188 ? 23.044 3.871 8.652 1.00 85.00 188 GLY A N 1
ATOM 1425 C CA . GLY A 1 188 ? 22.472 3.995 7.315 1.00 85.00 188 GLY A CA 1
ATOM 1426 C C . GLY A 1 188 ? 20.938 4.034 7.299 1.00 85.00 188 GLY A C 1
ATOM 1427 O O . GLY A 1 188 ? 20.282 3.930 8.338 1.00 85.00 188 GLY A O 1
ATOM 1428 N N . PRO A 1 189 ? 20.337 4.200 6.109 1.00 86.19 189 PRO A N 1
ATOM 1429 C CA . PRO A 1 189 ? 18.892 4.322 5.971 1.00 86.19 189 PRO A CA 1
ATOM 1430 C C . PRO A 1 189 ? 18.191 2.980 6.202 1.00 86.19 189 PRO A C 1
ATOM 1432 O O . PRO A 1 189 ? 18.525 1.960 5.589 1.00 86.19 189 PRO A O 1
ATOM 1435 N N . ARG A 1 190 ? 17.136 2.993 7.020 1.00 87.25 190 ARG A N 1
ATOM 1436 C CA . ARG A 1 190 ? 16.090 1.976 6.951 1.00 87.25 190 ARG A CA 1
ATOM 1437 C C . ARG A 1 190 ? 15.056 2.441 5.950 1.00 87.25 190 ARG A C 1
ATOM 1439 O O . ARG A 1 190 ? 14.461 3.505 6.083 1.00 87.25 190 ARG A O 1
ATOM 1446 N N . TYR A 1 191 ? 14.814 1.614 4.952 1.00 88.12 191 TYR A N 1
ATOM 1447 C CA . TYR A 1 191 ? 13.762 1.883 3.991 1.00 88.12 191 TYR A CA 1
ATOM 1448 C C . TYR A 1 191 ? 12.432 1.400 4.572 1.00 88.12 191 TYR A C 1
ATOM 1450 O O . TYR A 1 191 ? 12.261 0.210 4.835 1.00 88.12 191 TYR A O 1
ATOM 1458 N N . GLY A 1 192 ? 11.512 2.325 4.803 1.00 83.00 192 GLY A N 1
ATOM 1459 C CA . GLY A 1 192 ? 10.123 2.048 5.148 1.00 83.00 192 GLY A CA 1
ATOM 1460 C C . GLY A 1 192 ? 9.221 2.202 3.932 1.00 83.00 192 GLY A C 1
ATOM 1461 O O . GLY A 1 192 ? 9.719 2.425 2.837 1.00 83.00 192 GLY A O 1
ATOM 1462 N N . TYR A 1 193 ? 7.913 2.080 4.068 1.00 78.19 193 TYR A N 1
ATOM 1463 C CA . TYR A 1 193 ? 7.004 2.619 3.054 1.00 78.19 193 TYR A CA 1
ATOM 1464 C C . TYR A 1 193 ? 5.737 3.054 3.761 1.00 78.19 193 TYR A C 1
ATOM 1466 O O . TYR A 1 193 ? 5.229 2.298 4.585 1.00 78.19 193 TYR A O 1
ATOM 1474 N N . THR A 1 194 ? 5.241 4.238 3.431 1.00 70.25 194 THR A N 1
ATOM 1475 C CA . THR A 1 194 ? 3.930 4.713 3.861 1.00 70.25 194 THR A CA 1
ATOM 1476 C C . THR A 1 194 ? 3.240 5.339 2.671 1.00 70.25 194 THR A C 1
ATOM 1478 O O . THR A 1 194 ? 3.837 6.258 2.061 1.00 70.25 194 THR A O 1
#

Radius of gyration: 32.78 Å; Cα contacts (8 Å, |Δi|>4): 272; chains: 1; bounding box: 98×73×59 Å